Protein AF-A0A6A5A3G8-F1 (afdb_monomer_lite)

Organism: Aphanomyces astaci (NCBI:txid112090)

Foldseek 3Di:
DPPPVVVCVVVVVVLVVCVVLVQKDWDWDDDPVDIDIDIDDGHDDDDPDDDPVVPPVVVVVVLVVLLVVLVVQLVVLVVVLVVLCVLLVVPDDVQLVVCLCLLLCCQPPRLVSLQSQLLVLLFVQFFFQWDFDQDSNDTDIDGDQDDLVRLLVSLLSNCSLLSSLLLVCLVPLDQCSQQLSVQLSVQLSVVSSVCCVVPGDDKDKAADCPPWDQDPVNPDIDDDRIDIHRGDPVSSVVSSVSSNVSSVVSSCVSVVCCVPPDPPPPPVLPDPQDPPPFDSSLCSHPADSDPWRWDFQSSCSSRQWHDDPQWIQRNVVRDTHNQWDDDSGTTTDDRDDPPPPPPPPDPDDDDDPDDDDDDDDDDDDD

pLDDT: mean 80.93, std 16.97, range [36.44, 98.12]

Sequence (366 aa):
MVEGGAMWDYFGWVSLYDWVQGTREVYMFEGDEGNVTLVSPYYARSEMSANPLEVPQSACLYVWYLSVYVTFVLSSVGALMVVFGSLIRFQTDPTQWFHFNRVVGSVWIGRPLLLVRGMAAATILSTANEQFIVSHGFSQFTYNDRTLDDVLLLAGEALWITYVLVDICLPVTHGVSFLYAPLSSVLAWCTIATLEWTIPYKSETVLQPNNCTIQPTGQEVYCTSGSIAIGSWNRVVLICVVSAASVVVAYVVVKGCSTVSIDYHETKPSSKHVHCMVPGASHGHLLRATHEHRMDNVACVMSGMIPLMHDLFDVKLWAVMRKSTRTPVGFTFPTLGFKRHNQGALPGPPPPSHFVPRHQPHRRDA

Radius of gyration: 35.95 Å; chains: 1; bounding box: 91×80×114 Å

Structure (mmCIF, N/CA/C/O backbone):
data_AF-A0A6A5A3G8-F1
#
_entry.id   AF-A0A6A5A3G8-F1
#
loop_
_atom_site.group_PDB
_atom_site.id
_atom_site.type_symbol
_atom_site.label_atom_id
_atom_site.label_alt_id
_atom_site.label_comp_id
_atom_site.label_asym_id
_atom_site.label_entity_id
_atom_site.label_seq_id
_atom_site.pdbx_PDB_ins_code
_atom_site.Cartn_x
_atom_site.Cartn_y
_atom_site.Cartn_z
_atom_site.occupancy
_atom_site.B_iso_or_equiv
_atom_site.auth_seq_id
_atom_site.auth_comp_id
_atom_site.auth_asym_id
_atom_site.auth_atom_id
_atom_site.pdbx_PDB_model_num
ATOM 1 N N . MET A 1 1 ? -48.257 -22.489 55.546 1.00 43.44 1 MET A N 1
ATOM 2 C CA . MET A 1 1 ? -47.740 -21.110 55.630 1.00 43.44 1 MET A CA 1
ATOM 3 C C . MET A 1 1 ? -46.239 -21.235 55.770 1.00 43.44 1 MET A C 1
ATOM 5 O O . MET A 1 1 ? -45.782 -21.588 56.844 1.00 43.44 1 MET A O 1
ATOM 9 N N . VAL A 1 2 ? -45.497 -21.125 54.668 1.00 48.41 2 VAL A N 1
ATOM 10 C CA . VAL A 1 2 ? -44.031 -21.070 54.750 1.00 48.41 2 VAL A CA 1
ATOM 11 C C . VAL A 1 2 ? -43.709 -19.722 55.386 1.00 48.41 2 VAL A C 1
ATOM 13 O O . VAL A 1 2 ? -44.224 -18.703 54.927 1.00 48.41 2 VAL A O 1
ATOM 16 N N . GLU A 1 3 ? -42.966 -19.727 56.490 1.00 55.19 3 GLU A N 1
ATOM 17 C CA . GLU A 1 3 ? -42.543 -18.506 57.175 1.00 55.19 3 GLU A CA 1
ATOM 18 C C . GLU A 1 3 ? -41.835 -17.585 56.175 1.00 55.19 3 GLU A C 1
ATOM 20 O O . GLU A 1 3 ? -40.933 -18.020 55.457 1.00 55.19 3 GLU A O 1
ATOM 25 N N . GLY A 1 4 ? -42.248 -16.316 56.106 1.00 62.16 4 GLY A N 1
ATOM 26 C CA . GLY A 1 4 ? -41.730 -15.355 55.122 1.00 62.16 4 GLY A CA 1
ATOM 27 C C . GLY A 1 4 ? -40.203 -15.199 55.142 1.00 62.16 4 GLY A C 1
ATOM 28 O O . GLY A 1 4 ? -39.620 -14.856 54.118 1.00 62.16 4 GLY A O 1
ATOM 29 N N . GLY A 1 5 ? -39.548 -15.531 56.262 1.00 70.75 5 GLY A N 1
ATOM 30 C CA . GLY A 1 5 ? -38.087 -15.566 56.377 1.00 70.75 5 GLY A CA 1
ATOM 31 C C . GLY A 1 5 ? -37.423 -16.661 55.535 1.00 70.75 5 GLY A C 1
ATOM 32 O O . GLY A 1 5 ? -36.442 -16.385 54.856 1.00 70.75 5 GLY A O 1
ATOM 33 N N . ALA A 1 6 ? -37.989 -17.872 55.486 1.00 70.75 6 ALA A N 1
ATOM 34 C CA . ALA A 1 6 ? -37.418 -18.982 54.714 1.00 70.75 6 ALA A CA 1
ATOM 35 C C . ALA A 1 6 ? -37.533 -18.761 53.194 1.00 70.75 6 ALA A C 1
ATOM 37 O O . ALA A 1 6 ? -36.672 -19.189 52.427 1.00 70.75 6 ALA A O 1
ATOM 38 N N . MET A 1 7 ? -38.589 -18.068 52.750 1.00 74.25 7 MET A N 1
ATOM 39 C CA . MET A 1 7 ? -38.709 -17.647 51.351 1.00 74.25 7 MET A CA 1
ATOM 40 C C . MET A 1 7 ? -37.683 -16.562 51.008 1.00 74.25 7 MET A C 1
ATOM 42 O O . MET A 1 7 ? -37.075 -16.617 49.940 1.00 74.25 7 MET A O 1
ATOM 46 N N . TRP A 1 8 ? -37.472 -15.596 51.908 1.00 80.88 8 TRP A N 1
ATOM 47 C CA . TRP A 1 8 ? -36.505 -14.522 51.693 1.00 80.88 8 TRP A CA 1
ATOM 48 C C . TRP A 1 8 ? -35.061 -15.021 51.660 1.00 80.88 8 TRP A C 1
ATOM 50 O O . TRP A 1 8 ? -34.300 -14.543 50.829 1.00 80.88 8 TRP A O 1
ATOM 60 N N . ASP A 1 9 ? -34.698 -16.022 52.464 1.00 85.69 9 ASP A N 1
ATOM 61 C CA . ASP A 1 9 ? -33.376 -16.654 52.374 1.00 85.69 9 ASP A CA 1
ATOM 62 C C . ASP A 1 9 ? -33.121 -17.206 50.966 1.00 85.69 9 ASP A C 1
ATOM 64 O O . ASP A 1 9 ? -32.104 -16.897 50.346 1.00 85.69 9 ASP A O 1
ATOM 68 N N . TYR A 1 10 ? -34.072 -17.963 50.411 1.00 85.81 10 TYR A N 1
ATOM 69 C CA . TYR A 1 10 ? -33.942 -18.506 49.060 1.00 85.81 10 TYR A CA 1
ATOM 70 C C . TYR A 1 10 ? -33.838 -17.401 47.995 1.00 85.81 10 TYR A C 1
ATOM 72 O O . TYR A 1 10 ? -32.893 -17.389 47.205 1.00 85.81 10 TYR A O 1
ATOM 80 N N . PHE A 1 11 ? -34.775 -16.446 47.974 1.00 86.31 11 PHE A N 1
ATOM 81 C CA . PHE A 1 11 ? -34.768 -15.363 46.980 1.00 86.31 11 PHE A CA 1
ATOM 82 C C . PHE A 1 11 ? -33.595 -14.391 47.160 1.00 86.31 11 PHE A C 1
ATOM 84 O O . PHE A 1 11 ? -33.109 -13.834 46.174 1.00 86.31 11 PHE A O 1
ATOM 91 N N . GLY A 1 12 ? -33.117 -14.210 48.389 1.00 87.69 12 GLY A N 1
ATOM 92 C CA . GLY A 1 12 ? -31.931 -13.432 48.719 1.00 87.69 12 GLY A CA 1
ATOM 93 C C . GLY A 1 12 ? -30.675 -14.070 48.137 1.00 87.69 12 GLY A C 1
ATOM 94 O O . GLY A 1 12 ? -29.938 -13.398 47.419 1.00 87.69 12 GLY A O 1
ATOM 95 N N . TRP A 1 13 ? -30.480 -15.379 48.344 1.00 89.62 13 TRP A N 1
ATOM 96 C CA . TRP A 1 13 ? -29.370 -16.125 47.739 1.00 89.62 13 TRP A CA 1
ATOM 97 C C . TRP A 1 13 ? -29.409 -16.104 46.208 1.00 89.62 13 TRP A C 1
ATOM 99 O O . TRP A 1 13 ? -28.368 -15.905 45.583 1.00 89.62 13 TRP A O 1
ATOM 109 N N . VAL A 1 14 ? -30.591 -16.241 45.597 1.00 90.56 14 VAL A N 1
ATOM 110 C CA . VAL A 1 14 ? -30.754 -16.118 44.136 1.00 90.56 14 VAL A CA 1
ATOM 111 C C . VAL A 1 14 ? -30.408 -14.706 43.659 1.00 90.56 14 VAL A C 1
ATOM 113 O O . VAL A 1 14 ? -29.653 -14.553 42.707 1.00 90.56 14 VAL A O 1
ATOM 116 N N . SER A 1 15 ? -30.885 -13.666 44.348 1.00 89.12 15 SER A N 1
ATOM 117 C CA . SER A 1 15 ? -30.588 -12.272 43.986 1.00 89.12 15 SER A CA 1
ATOM 118 C C . SER A 1 15 ? -29.095 -11.954 44.093 1.00 89.12 15 SER A C 1
ATOM 120 O O . SER A 1 15 ? -28.561 -11.212 43.270 1.00 89.12 15 SER A O 1
ATOM 122 N N . LEU A 1 16 ? -28.412 -12.534 45.084 1.00 90.00 16 LEU A N 1
ATOM 123 C CA . LEU A 1 16 ? -26.974 -12.378 45.288 1.00 90.00 16 LEU A CA 1
ATOM 124 C C . LEU A 1 16 ? -26.176 -13.132 44.214 1.00 90.00 16 LEU A C 1
ATOM 126 O O . LEU A 1 16 ? -25.210 -12.590 43.684 1.00 90.00 16 LEU A O 1
ATOM 130 N N . TYR A 1 17 ? -26.614 -14.335 43.829 1.00 90.38 17 TYR A N 1
ATOM 131 C CA . TYR A 1 17 ? -26.056 -15.065 42.688 1.00 90.38 17 TYR A CA 1
ATOM 132 C C . TYR A 1 17 ? -26.222 -14.283 41.375 1.00 90.38 17 TYR A C 1
ATOM 134 O O . TYR A 1 17 ? -25.244 -14.085 40.658 1.00 90.38 17 TYR A O 1
ATOM 142 N N . ASP A 1 18 ? -27.423 -13.777 41.091 1.00 90.19 18 ASP A N 1
ATOM 143 C CA . ASP A 1 18 ? -27.722 -12.988 39.890 1.00 90.19 18 ASP A CA 1
ATOM 144 C C . ASP A 1 18 ? -26.900 -11.691 39.824 1.00 90.19 18 ASP A C 1
ATOM 146 O O . ASP A 1 18 ? -26.490 -11.276 38.734 1.00 90.19 18 ASP A O 1
ATOM 150 N N . TRP A 1 19 ? -26.643 -11.065 40.980 1.00 89.56 19 TRP A N 1
ATOM 151 C CA . TRP A 1 19 ? -25.767 -9.899 41.111 1.00 89.56 19 TRP A CA 1
ATOM 152 C C . TRP A 1 19 ? -24.309 -10.246 40.800 1.00 89.56 19 TRP A C 1
ATOM 154 O O . TRP A 1 19 ? -23.675 -9.560 40.001 1.00 89.56 19 TRP A O 1
ATOM 164 N N . VAL A 1 20 ? -23.794 -11.359 41.336 1.00 88.44 20 VAL A N 1
ATOM 165 C CA . VAL A 1 20 ? -22.448 -11.865 41.003 1.00 88.44 20 VAL A CA 1
ATOM 166 C C . VAL A 1 20 ? -22.325 -12.198 39.509 1.00 88.44 20 VAL A C 1
ATOM 168 O O . VAL A 1 20 ? -21.264 -12.005 38.922 1.00 88.44 20 VAL A O 1
ATOM 171 N N . GLN A 1 21 ? -23.404 -12.664 38.873 1.00 86.06 21 GLN A N 1
ATOM 172 C CA . GLN A 1 21 ? -23.462 -12.928 37.428 1.00 86.06 21 GLN A CA 1
ATOM 173 C C . GLN A 1 21 ? -23.642 -11.660 36.568 1.00 86.06 21 GLN A C 1
ATOM 175 O O . GLN A 1 21 ? -23.636 -11.760 35.340 1.00 86.06 21 GLN A O 1
ATOM 180 N N . GLY A 1 22 ? -23.833 -10.480 37.171 1.00 84.56 22 GLY A N 1
ATOM 181 C CA . GLY A 1 22 ? -24.072 -9.221 36.455 1.00 84.56 22 GLY A CA 1
ATOM 182 C C . GLY A 1 22 ? -25.438 -9.134 35.761 1.00 84.56 22 GLY A C 1
ATOM 183 O O . GLY A 1 22 ? -25.625 -8.318 34.867 1.00 84.56 22 GLY A O 1
ATOM 184 N N . THR A 1 23 ? -26.393 -9.985 36.143 1.00 88.31 23 THR A N 1
ATOM 185 C CA . THR A 1 23 ? -27.782 -9.962 35.629 1.00 88.31 23 THR A CA 1
ATOM 186 C C . THR A 1 23 ? -28.734 -9.163 36.518 1.00 88.31 23 THR A C 1
ATOM 188 O O . THR A 1 23 ? -29.895 -8.954 36.171 1.00 88.31 23 THR A O 1
ATOM 191 N N . ARG A 1 24 ? -28.236 -8.689 37.661 1.00 90.75 24 ARG A N 1
ATOM 192 C CA . ARG A 1 24 ? -28.855 -7.678 38.516 1.00 90.75 24 ARG A CA 1
ATOM 193 C C . ARG A 1 24 ? -27.783 -6.697 38.956 1.00 90.75 24 ARG A C 1
ATOM 195 O O . ARG A 1 24 ? -26.667 -7.089 39.270 1.00 90.75 24 ARG A O 1
ATOM 202 N N . GLU A 1 25 ? -28.154 -5.436 39.051 1.00 89.50 25 GLU A N 1
ATOM 203 C CA . GLU A 1 25 ? -27.359 -4.375 39.662 1.00 89.50 25 GLU A CA 1
ATOM 204 C C . GLU A 1 25 ? -27.973 -3.943 40.998 1.00 89.50 25 GLU A C 1
ATOM 206 O O . GLU A 1 25 ? -29.183 -4.087 41.222 1.00 89.50 25 GLU A O 1
ATOM 211 N N . VAL A 1 26 ? -27.133 -3.427 41.894 1.00 90.88 26 VAL A N 1
ATOM 212 C CA . VAL A 1 26 ? -27.543 -2.866 43.184 1.00 90.88 26 VAL A CA 1
ATOM 213 C C . VAL A 1 26 ? -27.220 -1.384 43.161 1.00 90.88 26 VAL A C 1
ATOM 215 O O . VAL A 1 26 ? -26.069 -1.006 42.951 1.00 90.88 26 VAL A O 1
ATOM 218 N N . TYR A 1 27 ? -28.233 -0.556 43.389 1.00 88.25 27 TYR A N 1
ATOM 219 C CA . TYR A 1 27 ? -28.091 0.894 43.415 1.00 88.25 27 TYR A CA 1
ATOM 220 C C . TYR A 1 27 ? -28.325 1.408 44.829 1.00 88.25 27 TYR A C 1
ATOM 222 O O . TYR A 1 27 ? -29.213 0.925 45.534 1.00 88.25 27 TYR A O 1
ATOM 230 N N . MET A 1 28 ? -27.548 2.411 45.225 1.00 91.56 28 MET A N 1
ATOM 231 C CA . MET A 1 28 ? -27.821 3.203 46.417 1.00 91.56 28 MET A CA 1
ATOM 232 C C . MET A 1 28 ? -28.330 4.566 45.967 1.00 91.56 28 MET A C 1
ATOM 234 O O . MET A 1 28 ? -27.611 5.317 45.313 1.00 91.56 28 MET A O 1
ATOM 238 N N . PHE A 1 29 ? -29.582 4.858 46.292 1.00 88.56 29 PHE A N 1
ATOM 239 C CA . PHE A 1 29 ? -30.178 6.163 46.067 1.00 88.56 29 PHE A CA 1
ATOM 240 C C . PHE A 1 29 ? -29.926 7.015 47.302 1.00 88.56 29 PHE A C 1
ATOM 242 O O . PHE A 1 29 ? -30.447 6.717 48.378 1.00 88.56 29 PHE A O 1
ATOM 249 N N . GLU A 1 30 ? -29.098 8.041 47.149 1.00 92.75 30 GLU A N 1
ATOM 250 C CA . GLU A 1 30 ? -28.866 9.044 48.184 1.00 92.75 30 GLU A CA 1
ATOM 251 C C . GLU A 1 30 ? -29.971 10.096 48.103 1.00 92.75 30 GLU A C 1
ATOM 253 O O . GLU A 1 30 ? -30.193 10.701 47.052 1.00 92.75 30 GLU A O 1
ATOM 258 N N . GLY A 1 31 ? -30.700 10.268 49.201 1.00 89.81 31 GLY A N 1
ATOM 259 C CA . GLY A 1 31 ? -31.713 11.300 49.359 1.00 89.81 31 GLY A CA 1
ATOM 260 C C . GLY A 1 31 ? -31.381 12.214 50.533 1.00 89.81 31 GLY A C 1
ATOM 261 O O . GLY A 1 31 ? -30.588 11.867 51.407 1.00 89.81 31 GLY A O 1
ATOM 262 N N . ASP A 1 32 ? -32.036 13.371 50.576 1.00 90.38 32 ASP A N 1
ATOM 263 C CA . ASP A 1 32 ? -31.756 14.418 51.568 1.00 90.38 32 ASP A CA 1
ATOM 264 C C . ASP A 1 32 ? -31.982 13.961 53.025 1.00 90.38 32 ASP A C 1
ATOM 266 O O . ASP A 1 32 ? -31.296 14.428 53.932 1.00 90.38 32 ASP A O 1
ATOM 270 N N . GLU A 1 33 ? -32.912 13.023 53.255 1.00 88.94 33 GLU A N 1
ATOM 271 C CA . GLU A 1 33 ? -33.225 12.468 54.586 1.00 88.94 33 GLU A CA 1
ATOM 272 C C . GLU A 1 33 ? -32.810 10.996 54.774 1.00 88.94 33 GLU A C 1
ATOM 274 O O . GLU A 1 33 ? -33.144 10.372 55.784 1.00 88.94 33 GLU A O 1
ATOM 279 N N . GLY A 1 34 ? -32.062 10.414 53.832 1.00 89.19 34 GLY A N 1
ATOM 280 C CA . GLY A 1 34 ? -31.543 9.058 53.984 1.00 89.19 34 GLY A CA 1
ATOM 281 C C . GLY A 1 34 ? -31.219 8.353 52.674 1.00 89.19 34 GLY A C 1
ATOM 282 O O . GLY A 1 34 ? -31.605 8.783 51.589 1.00 89.19 34 GLY A O 1
ATOM 283 N N . ASN A 1 35 ? -30.533 7.219 52.805 1.00 92.50 35 ASN A N 1
ATOM 284 C CA . ASN A 1 35 ? -30.090 6.413 51.675 1.00 92.50 35 ASN A CA 1
ATOM 285 C C . ASN A 1 35 ? -30.936 5.144 51.571 1.00 92.50 35 ASN A C 1
ATOM 287 O O . ASN A 1 35 ? -31.169 4.461 52.571 1.00 92.50 35 ASN A O 1
ATOM 291 N N . VAL A 1 36 ? -31.358 4.798 50.356 1.00 92.50 36 VAL A N 1
ATOM 292 C CA . VAL A 1 36 ? -32.109 3.570 50.079 1.00 92.50 36 VAL A CA 1
ATOM 293 C C . VAL A 1 36 ? -31.314 2.703 49.113 1.00 92.50 36 VAL A C 1
ATOM 295 O O . VAL A 1 36 ? -31.066 3.093 47.973 1.00 92.50 36 VAL A O 1
ATOM 298 N N . THR A 1 37 ? -30.939 1.505 49.556 1.00 90.12 37 THR A N 1
ATOM 299 C CA . THR A 1 37 ? -30.275 0.508 48.709 1.00 90.12 37 THR A CA 1
ATOM 300 C C . THR A 1 37 ? -31.318 -0.427 48.109 1.00 90.12 37 THR A C 1
ATOM 302 O O . THR A 1 37 ? -32.053 -1.089 48.843 1.00 90.12 37 THR A O 1
ATOM 305 N N . LEU A 1 38 ? -31.386 -0.492 46.780 1.00 89.88 38 LEU A N 1
ATOM 306 C CA . LEU A 1 38 ? -32.346 -1.313 46.043 1.00 89.88 38 LEU A CA 1
ATOM 307 C C . LEU A 1 38 ? -31.623 -2.268 45.095 1.00 89.88 38 LEU A C 1
ATOM 309 O O . LEU A 1 38 ? -30.640 -1.910 44.446 1.00 89.88 38 LEU A O 1
ATOM 313 N N . VAL A 1 39 ? -32.158 -3.483 44.991 1.00 88.19 39 VAL A N 1
ATOM 314 C CA . VAL A 1 39 ? -31.744 -4.461 43.983 1.00 88.19 39 VAL A CA 1
ATOM 315 C C . VAL A 1 39 ? -32.648 -4.295 42.769 1.00 88.19 39 VAL A C 1
ATOM 317 O O . VAL A 1 39 ? -33.874 -4.302 42.887 1.00 88.19 39 VAL A O 1
ATOM 320 N N . SER A 1 40 ? -32.045 -4.147 41.598 1.00 90.12 40 SER A N 1
ATOM 321 C CA . SER A 1 40 ? -32.777 -4.070 40.336 1.00 90.12 40 SER A CA 1
ATOM 322 C C . SER A 1 40 ? -33.470 -5.396 39.976 1.00 90.12 40 SER A C 1
ATOM 324 O O . SER A 1 40 ? -33.117 -6.462 40.505 1.00 90.12 40 SER A O 1
ATOM 326 N N . PRO A 1 41 ? -34.488 -5.368 39.094 1.00 88.75 41 PRO A N 1
ATOM 327 C CA . PRO A 1 41 ? -35.033 -6.590 38.516 1.00 88.75 41 PRO A CA 1
ATOM 328 C C . PRO A 1 41 ? -33.965 -7.342 37.712 1.00 88.75 41 PRO A C 1
ATOM 330 O O . PRO A 1 41 ? -32.929 -6.794 37.349 1.00 88.75 41 PRO A O 1
ATOM 333 N N . TYR A 1 42 ? -34.233 -8.614 37.429 1.00 87.69 42 TYR A N 1
ATOM 334 C CA . TYR A 1 42 ? -33.392 -9.394 36.529 1.00 87.69 42 TYR A CA 1
ATOM 335 C C . TYR A 1 42 ? -33.392 -8.773 35.124 1.00 87.69 42 TYR A C 1
ATOM 337 O O . TYR A 1 42 ? -34.458 -8.590 34.528 1.00 87.69 42 TYR A O 1
ATOM 345 N N . TYR A 1 43 ? -32.203 -8.512 34.587 1.00 83.31 43 TYR A N 1
ATOM 346 C CA . TYR A 1 43 ? -31.986 -8.103 33.208 1.00 83.31 43 TYR A CA 1
ATOM 347 C C . TYR A 1 43 ? -31.333 -9.248 32.435 1.00 83.31 43 TYR A C 1
ATOM 349 O O . TYR A 1 43 ? -30.194 -9.642 32.696 1.00 83.31 43 TYR A O 1
ATOM 357 N N . ALA A 1 44 ? -32.057 -9.782 31.449 1.00 81.75 44 ALA A N 1
ATOM 358 C CA . ALA A 1 44 ? -31.451 -10.671 30.468 1.00 81.75 44 ALA A CA 1
ATOM 359 C C . ALA A 1 44 ? -30.399 -9.890 29.669 1.00 81.75 44 ALA A C 1
ATOM 361 O O . ALA A 1 44 ? -30.625 -8.734 29.304 1.00 81.75 44 ALA A O 1
ATOM 362 N N . ARG A 1 45 ? -29.259 -10.522 29.369 1.00 75.44 45 ARG A N 1
ATOM 363 C CA . ARG A 1 45 ? -28.249 -9.922 28.491 1.00 75.44 45 ARG A CA 1
ATOM 364 C C . ARG A 1 45 ? -28.871 -9.666 27.119 1.00 75.44 45 ARG A C 1
ATOM 366 O O . ARG A 1 45 ? -29.307 -10.601 26.454 1.00 75.44 45 ARG A O 1
ATOM 373 N N . SER A 1 46 ? -28.915 -8.398 26.729 1.00 73.00 46 SER A N 1
ATOM 374 C CA . SER A 1 46 ? -29.353 -7.985 25.401 1.00 73.00 46 SER A CA 1
ATOM 375 C C . SER A 1 46 ? -28.162 -7.993 24.452 1.00 73.00 46 SER A C 1
ATOM 377 O O . SER A 1 46 ? -27.099 -7.460 24.776 1.00 73.00 46 SER A O 1
ATOM 379 N N . GLU A 1 47 ? -28.331 -8.596 23.280 1.00 73.31 47 GLU A N 1
ATOM 380 C CA . GLU A 1 47 ? -27.332 -8.528 22.220 1.00 73.31 47 GLU A CA 1
ATOM 381 C C . GLU A 1 47 ? -27.437 -7.170 21.518 1.00 73.31 47 GLU A C 1
ATOM 383 O O . GLU A 1 47 ? -28.401 -6.888 20.809 1.00 73.31 47 GLU A O 1
ATOM 388 N N . MET A 1 48 ? -26.428 -6.315 21.694 1.00 70.88 48 MET A N 1
ATOM 389 C CA . MET A 1 48 ? -26.259 -5.133 20.848 1.00 70.88 48 MET A CA 1
ATOM 390 C C . MET A 1 48 ? -25.558 -5.549 19.554 1.00 70.88 48 MET A C 1
ATOM 392 O O . MET A 1 48 ? -24.332 -5.525 19.454 1.00 70.88 48 MET A O 1
ATOM 396 N N . SER A 1 49 ? -26.336 -5.965 18.556 1.00 74.19 49 SER A N 1
ATOM 397 C CA . SER A 1 49 ? -25.808 -6.200 17.212 1.00 74.19 49 SER A CA 1
ATOM 398 C C . SER A 1 49 ? -25.525 -4.868 16.518 1.00 74.19 49 SER A C 1
ATOM 400 O O . SER A 1 49 ? -26.405 -4.008 16.458 1.00 74.19 49 SER A O 1
ATOM 402 N N . ALA A 1 50 ? -24.330 -4.711 15.947 1.00 73.06 50 ALA A N 1
ATOM 403 C CA . ALA A 1 50 ? -24.020 -3.556 15.111 1.00 73.06 50 ALA A CA 1
ATOM 404 C C . ALA A 1 50 ? -24.966 -3.498 13.901 1.00 73.06 50 ALA A C 1
ATOM 406 O O . ALA A 1 50 ? -25.220 -4.515 13.249 1.00 73.06 50 ALA A O 1
ATOM 407 N N . ASN A 1 51 ? -25.467 -2.304 13.584 1.00 78.19 51 ASN A N 1
ATOM 408 C CA . ASN A 1 51 ? -26.339 -2.104 12.437 1.00 78.19 51 ASN A CA 1
ATOM 409 C C . ASN A 1 51 ? -25.560 -2.378 11.132 1.00 78.19 51 ASN A C 1
ATOM 411 O O . ASN A 1 51 ? -24.586 -1.676 10.839 1.00 78.19 51 ASN A O 1
ATOM 415 N N . PRO A 1 52 ? -25.970 -3.356 10.304 1.00 75.81 52 PRO A N 1
ATOM 416 C CA . PRO A 1 52 ? -25.252 -3.685 9.074 1.00 75.81 52 PRO A CA 1
ATOM 417 C C . PRO A 1 52 ? -25.281 -2.552 8.038 1.00 75.81 52 PRO A C 1
ATOM 419 O O . PRO A 1 52 ? -24.435 -2.530 7.150 1.00 75.81 52 PRO A O 1
ATOM 422 N N . LEU A 1 53 ? -26.229 -1.612 8.144 1.00 78.69 53 LEU A N 1
ATOM 423 C CA . LEU A 1 53 ? -26.308 -0.431 7.276 1.00 78.69 53 LEU A CA 1
ATOM 424 C C . LEU A 1 53 ? -25.296 0.660 7.664 1.00 78.69 53 LEU A C 1
ATOM 426 O O . LEU A 1 53 ? -24.956 1.491 6.825 1.00 78.69 53 LEU A O 1
ATOM 430 N N . GLU A 1 54 ? -24.811 0.662 8.908 1.00 75.50 54 GLU A N 1
ATOM 431 C CA . GLU A 1 54 ? -23.810 1.622 9.398 1.00 75.50 54 GLU A CA 1
ATOM 432 C C . GLU A 1 54 ? -22.376 1.163 9.114 1.00 75.50 54 GLU A C 1
ATOM 434 O O . GLU A 1 54 ? -21.476 1.989 8.965 1.00 75.50 54 GLU A O 1
ATOM 439 N N . VAL A 1 55 ? -22.152 -0.148 8.986 1.00 77.31 55 VAL A N 1
ATOM 440 C CA . VAL A 1 55 ? -20.846 -0.709 8.626 1.00 77.31 55 VAL A CA 1
ATOM 441 C C . VAL A 1 55 ? -20.710 -0.720 7.097 1.00 77.31 55 VAL A C 1
ATOM 443 O O . VAL A 1 55 ? -21.464 -1.427 6.428 1.00 77.31 55 VAL A O 1
ATOM 446 N N . PRO A 1 56 ? -19.739 -0.005 6.494 1.00 81.12 56 PRO A N 1
ATOM 447 C CA . PRO A 1 56 ? -19.629 0.140 5.040 1.00 81.12 56 PRO A CA 1
ATOM 448 C C . PRO A 1 56 ? -19.036 -1.112 4.360 1.00 81.12 56 PRO A C 1
ATOM 450 O O . PRO A 1 56 ? -18.013 -1.046 3.675 1.00 81.12 56 PRO A O 1
ATOM 453 N N . GLN A 1 57 ? -19.686 -2.270 4.512 1.00 83.81 57 GLN A N 1
ATOM 454 C CA . GLN A 1 57 ? -19.191 -3.567 4.036 1.00 83.81 57 GLN A CA 1
ATOM 455 C C . GLN A 1 57 ? -18.911 -3.572 2.530 1.00 83.81 57 GLN A C 1
ATOM 457 O O . GLN A 1 57 ? -17.867 -4.054 2.094 1.00 83.81 57 GLN A O 1
ATOM 462 N N . SER A 1 58 ? -19.794 -2.967 1.732 1.00 87.06 58 SER A N 1
ATOM 463 C CA . SER A 1 58 ? -19.621 -2.867 0.280 1.00 87.06 58 SER A CA 1
ATOM 464 C C . SER A 1 58 ? -18.343 -2.117 -0.101 1.00 87.06 58 SER A C 1
ATOM 466 O O . SER A 1 58 ? -17.618 -2.556 -0.990 1.00 87.06 58 SER A O 1
ATOM 468 N N . ALA A 1 59 ? -18.024 -1.012 0.582 1.00 86.75 59 ALA A N 1
ATOM 469 C CA . ALA A 1 59 ? -16.819 -0.232 0.300 1.00 86.75 59 ALA A CA 1
ATOM 470 C C . ALA A 1 59 ? -15.547 -1.029 0.628 1.00 86.75 59 ALA A C 1
ATOM 472 O O . ALA A 1 59 ? -14.629 -1.088 -0.192 1.00 86.75 59 ALA A O 1
ATOM 473 N N . CYS A 1 60 ? -15.521 -1.704 1.781 1.00 89.06 60 CYS A N 1
ATOM 474 C CA . CYS A 1 60 ? -14.422 -2.590 2.166 1.00 89.06 60 CYS A CA 1
ATOM 475 C C . CYS A 1 60 ? -14.234 -3.736 1.160 1.00 89.06 60 CYS A C 1
ATOM 477 O O . CYS A 1 60 ? -13.103 -4.038 0.780 1.00 89.06 60 CYS A O 1
ATOM 479 N N . LEU A 1 61 ? -15.330 -4.322 0.665 1.00 92.19 61 LEU A N 1
ATOM 480 C CA . LEU A 1 61 ? -15.286 -5.356 -0.369 1.00 92.19 61 LEU A CA 1
ATOM 481 C C . LEU A 1 61 ? -14.688 -4.836 -1.680 1.00 92.19 61 LEU A C 1
ATOM 483 O O . LEU A 1 61 ? -13.844 -5.511 -2.264 1.00 92.19 61 LEU A O 1
ATOM 487 N N . TYR A 1 62 ? -15.054 -3.634 -2.136 1.00 93.19 62 TYR A N 1
ATOM 488 C CA . TYR A 1 62 ? -14.449 -3.043 -3.337 1.00 93.19 62 TYR A CA 1
ATOM 489 C C . TYR A 1 62 ? -12.941 -2.820 -3.183 1.00 93.19 62 TYR A C 1
ATOM 491 O O . TYR A 1 62 ? -12.179 -3.157 -4.092 1.00 93.19 62 TYR A O 1
ATOM 499 N N . VAL A 1 63 ? -12.493 -2.298 -2.036 1.00 93.69 63 VAL A N 1
ATOM 500 C CA . VAL A 1 63 ? -11.059 -2.112 -1.747 1.00 93.69 63 VAL A CA 1
ATOM 501 C C . VAL A 1 63 ? -10.326 -3.458 -1.718 1.00 93.69 63 VAL A C 1
ATOM 503 O O . VAL A 1 63 ? -9.216 -3.570 -2.247 1.00 93.69 63 VAL A O 1
ATOM 506 N N . TRP A 1 64 ? -10.956 -4.497 -1.166 1.00 94.38 64 TRP A N 1
ATOM 507 C CA . TRP A 1 64 ? -10.413 -5.853 -1.165 1.00 94.38 64 TRP A CA 1
ATOM 508 C C . TRP A 1 64 ? -10.290 -6.425 -2.584 1.00 94.38 64 TRP A C 1
ATOM 510 O O . TRP A 1 64 ? -9.199 -6.845 -2.970 1.00 94.38 64 TRP A O 1
ATOM 520 N N . TYR A 1 65 ? -11.346 -6.361 -3.403 1.00 95.81 65 TYR A N 1
ATOM 521 C CA . TYR A 1 65 ? -11.309 -6.814 -4.800 1.00 95.81 65 TYR A CA 1
ATOM 522 C C . TYR A 1 65 ? -10.245 -6.083 -5.620 1.00 95.81 65 TYR A C 1
ATOM 524 O O . TYR A 1 65 ? -9.515 -6.707 -6.390 1.00 95.81 65 TYR A O 1
ATOM 532 N N . LEU A 1 66 ? -10.118 -4.769 -5.430 1.00 94.75 66 LEU A N 1
ATOM 533 C CA . LEU A 1 66 ? -9.082 -3.965 -6.070 1.00 94.75 66 LEU A CA 1
ATOM 534 C C . LEU A 1 66 ? -7.686 -4.432 -5.646 1.00 94.75 66 LEU A C 1
ATOM 536 O O . LEU A 1 66 ? -6.806 -4.589 -6.489 1.00 94.75 66 LEU A O 1
ATOM 540 N N . SER A 1 67 ? -7.485 -4.712 -4.360 1.00 94.44 67 SER A N 1
ATOM 541 C CA . SER A 1 67 ? -6.211 -5.228 -3.853 1.00 94.44 67 SER A CA 1
ATOM 542 C C . SER A 1 67 ? -5.886 -6.601 -4.451 1.00 94.44 67 SER A C 1
ATOM 544 O O . SER A 1 67 ? -4.764 -6.813 -4.908 1.00 94.44 67 SER A O 1
ATOM 546 N N . VAL A 1 68 ? -6.868 -7.502 -4.551 1.00 96.38 68 VAL A N 1
ATOM 547 C CA . VAL A 1 68 ? -6.715 -8.806 -5.218 1.00 96.38 68 VAL A CA 1
ATOM 548 C C . VAL A 1 68 ? -6.348 -8.631 -6.693 1.00 96.38 68 VAL A C 1
ATOM 550 O O . VAL A 1 68 ? -5.398 -9.259 -7.157 1.00 96.38 68 VAL A O 1
ATOM 553 N N . TYR A 1 69 ? -7.034 -7.740 -7.414 1.00 96.19 69 TYR A N 1
ATOM 554 C CA . TYR A 1 69 ? -6.735 -7.424 -8.813 1.00 96.19 69 TYR A CA 1
ATOM 555 C C . TYR A 1 69 ? -5.292 -6.936 -8.995 1.00 96.19 69 TYR A C 1
ATOM 557 O O . TYR A 1 69 ? -4.567 -7.456 -9.842 1.00 96.19 69 TYR A O 1
ATOM 565 N N . VAL A 1 70 ? -4.845 -5.981 -8.170 1.00 95.75 70 VAL A N 1
ATOM 566 C CA . VAL A 1 70 ? -3.472 -5.454 -8.224 1.00 95.75 70 VAL A CA 1
ATOM 567 C C . VAL A 1 70 ? -2.454 -6.576 -7.999 1.00 95.75 70 VAL A C 1
ATOM 569 O O . VAL A 1 70 ? -1.507 -6.697 -8.775 1.00 95.75 70 VAL A O 1
ATOM 572 N N . THR A 1 71 ? -2.666 -7.432 -6.992 1.00 95.62 71 THR A N 1
ATOM 573 C CA . THR A 1 71 ? -1.777 -8.576 -6.727 1.00 95.62 71 THR A CA 1
ATOM 574 C C . THR A 1 71 ? -1.756 -9.539 -7.911 1.00 95.62 71 THR A C 1
ATOM 576 O O . THR A 1 71 ? -0.680 -9.926 -8.353 1.00 95.62 71 THR A O 1
ATOM 579 N N . PHE A 1 72 ? -2.920 -9.888 -8.465 1.00 97.06 72 PHE A N 1
ATOM 580 C CA . PHE A 1 72 ? -3.027 -10.797 -9.605 1.00 97.06 72 PHE A CA 1
ATOM 581 C C . PHE A 1 72 ? -2.252 -10.283 -10.824 1.00 97.06 72 PHE A C 1
ATOM 583 O O . PHE A 1 72 ? -1.474 -11.030 -11.421 1.00 97.06 72 PHE A O 1
ATOM 590 N N . VAL A 1 73 ? -2.404 -8.998 -11.166 1.00 95.94 73 VAL A N 1
ATOM 591 C CA . VAL A 1 73 ? -1.673 -8.391 -12.284 1.00 95.94 73 VAL A CA 1
ATOM 592 C C . VAL A 1 73 ? -0.167 -8.416 -12.021 1.00 95.94 73 VAL A C 1
ATOM 594 O O . VAL A 1 73 ? 0.573 -8.898 -12.879 1.00 95.94 73 VAL A O 1
ATOM 597 N N . LEU A 1 74 ? 0.297 -7.994 -10.838 1.00 95.44 74 LEU A N 1
ATOM 598 C CA . LEU A 1 74 ? 1.721 -8.053 -10.481 1.00 95.44 74 LEU A CA 1
ATOM 599 C C . LEU A 1 74 ? 2.265 -9.486 -10.577 1.00 95.44 74 LEU A C 1
ATOM 601 O O . LEU A 1 74 ? 3.285 -9.710 -11.225 1.00 95.44 74 LEU A O 1
ATOM 605 N N . SER A 1 75 ? 1.569 -10.473 -10.014 1.00 96.44 75 SER A N 1
ATOM 606 C CA . SER A 1 75 ? 1.975 -11.879 -10.089 1.00 96.44 75 SER A CA 1
ATOM 607 C C . SER A 1 75 ? 2.024 -12.394 -11.530 1.00 96.44 75 SER A C 1
ATOM 609 O O . SER A 1 75 ? 2.981 -13.073 -11.897 1.00 96.44 75 SER A O 1
ATOM 611 N N . SER A 1 76 ? 1.043 -12.043 -12.369 1.00 96.19 76 SER A N 1
ATOM 612 C CA . SER A 1 76 ? 1.003 -12.465 -13.776 1.00 96.19 76 SER A CA 1
ATOM 613 C C . SER A 1 76 ? 2.167 -11.889 -14.590 1.00 96.19 76 SER A C 1
ATOM 615 O O . SER A 1 76 ? 2.845 -12.623 -15.309 1.00 96.19 76 SER A O 1
ATOM 617 N N . VAL A 1 77 ? 2.472 -10.598 -14.424 1.00 95.56 77 VAL A N 1
ATOM 618 C CA . VAL A 1 77 ? 3.592 -9.943 -15.110 1.00 95.56 77 VAL A CA 1
ATOM 619 C C . VAL A 1 77 ? 4.926 -10.465 -14.578 1.00 95.56 77 VAL A C 1
ATOM 621 O O . VAL A 1 77 ? 5.831 -10.729 -15.367 1.00 95.56 77 VAL A O 1
ATOM 624 N N . GLY A 1 78 ? 5.040 -10.689 -13.267 1.00 94.62 78 GLY A N 1
ATOM 625 C CA . GLY A 1 78 ? 6.212 -11.317 -12.657 1.00 94.62 78 GLY A CA 1
ATOM 626 C C . GLY A 1 78 ? 6.480 -12.717 -13.218 1.00 94.62 78 GLY A C 1
ATOM 627 O O . GLY A 1 78 ? 7.613 -13.030 -13.581 1.00 94.62 78 GLY A O 1
ATOM 628 N N . ALA A 1 79 ? 5.439 -13.538 -13.390 1.00 95.69 79 ALA A N 1
ATOM 629 C CA . ALA A 1 79 ? 5.562 -14.850 -14.023 1.00 95.69 79 ALA A CA 1
ATOM 630 C C . ALA A 1 79 ? 6.038 -14.739 -15.482 1.00 95.69 79 ALA A C 1
ATOM 632 O O . ALA A 1 79 ? 6.953 -15.457 -15.888 1.00 95.69 79 ALA A O 1
ATOM 633 N N . LEU A 1 80 ? 5.486 -13.797 -16.259 1.00 93.62 80 LEU A N 1
ATOM 634 C CA . LEU A 1 80 ? 5.945 -13.531 -17.626 1.00 93.62 80 LEU A CA 1
ATOM 635 C C . LEU A 1 80 ? 7.418 -13.103 -17.660 1.00 93.62 80 LEU A C 1
ATOM 637 O O . LEU A 1 80 ? 8.169 -13.588 -18.504 1.00 93.62 80 LEU A O 1
ATOM 641 N N . MET A 1 81 ? 7.861 -12.250 -16.735 1.00 92.81 81 MET A N 1
ATOM 642 C CA . MET A 1 81 ? 9.268 -11.849 -16.633 1.00 92.81 81 MET A CA 1
ATOM 643 C C . MET A 1 81 ? 10.191 -13.037 -16.366 1.00 92.81 81 MET A C 1
ATOM 645 O O . MET A 1 81 ? 11.245 -13.127 -16.989 1.00 92.81 81 MET A O 1
ATOM 649 N N . VAL A 1 82 ? 9.801 -13.971 -15.494 1.00 93.38 82 VAL A N 1
ATOM 650 C CA . VAL A 1 82 ? 10.579 -15.195 -15.235 1.00 93.38 82 VAL A CA 1
ATOM 651 C C . VAL A 1 82 ? 10.641 -16.078 -16.483 1.00 93.38 82 VAL A C 1
ATOM 653 O O . VAL A 1 82 ? 11.720 -16.553 -16.838 1.00 93.38 82 VAL A O 1
ATOM 656 N N . VAL A 1 83 ? 9.524 -16.247 -17.199 1.00 93.06 83 VAL A N 1
ATOM 657 C CA . VAL A 1 83 ? 9.484 -17.007 -18.459 1.00 93.06 83 VAL A CA 1
ATOM 658 C C . VAL A 1 83 ? 10.412 -16.375 -19.497 1.00 93.06 83 VAL A C 1
ATOM 660 O O . VAL A 1 83 ? 11.326 -17.040 -19.984 1.00 93.06 83 VAL A O 1
ATOM 663 N N . PHE A 1 84 ? 10.255 -15.086 -19.800 1.00 88.69 84 PHE A N 1
ATOM 664 C CA . PHE A 1 84 ? 11.092 -14.410 -20.794 1.00 88.69 84 PHE A CA 1
ATOM 665 C C . PHE A 1 84 ? 12.552 -14.272 -20.357 1.00 88.69 84 PHE A C 1
ATOM 667 O O . PHE A 1 84 ? 13.439 -14.374 -21.203 1.00 88.69 84 PHE A O 1
ATOM 674 N N . GLY A 1 85 ? 12.812 -14.117 -19.058 1.00 87.75 85 GLY A N 1
ATOM 675 C CA . GLY A 1 85 ? 14.149 -14.146 -18.470 1.00 87.75 85 GLY A CA 1
ATOM 676 C C . GLY A 1 85 ? 14.829 -15.499 -18.665 1.00 87.75 85 GLY A C 1
ATOM 677 O O . GLY A 1 85 ? 15.980 -15.550 -19.097 1.00 87.75 85 GLY A O 1
ATOM 678 N N . SER A 1 86 ? 14.106 -16.603 -18.456 1.00 89.69 86 SER A N 1
ATOM 679 C CA . SER A 1 86 ? 14.636 -17.956 -18.668 1.00 89.69 86 SER A CA 1
ATOM 680 C C . SER A 1 86 ? 15.003 -18.221 -20.136 1.00 89.69 86 SER A C 1
ATOM 682 O O . SER A 1 86 ? 16.052 -18.806 -20.409 1.00 89.69 86 SER A O 1
ATOM 684 N N . LEU A 1 87 ? 14.214 -17.700 -21.087 1.00 87.62 87 LEU A N 1
ATOM 685 C CA . LEU A 1 87 ? 14.474 -17.825 -22.528 1.00 87.62 87 LEU A CA 1
ATOM 686 C C . LEU A 1 87 ? 15.781 -17.144 -22.961 1.00 87.62 87 LEU A C 1
ATOM 688 O O . LEU A 1 87 ? 16.432 -17.606 -23.897 1.00 87.62 87 LEU A O 1
ATOM 692 N N . ILE A 1 88 ? 16.188 -16.079 -22.267 1.00 85.56 88 ILE A N 1
ATOM 693 C CA . ILE A 1 88 ? 17.457 -15.368 -22.497 1.00 85.56 88 ILE A CA 1
ATOM 694 C C . ILE A 1 88 ? 18.539 -15.735 -21.469 1.00 85.56 88 ILE A C 1
ATOM 696 O O . ILE A 1 88 ? 19.535 -15.025 -21.345 1.00 85.56 88 ILE A O 1
ATOM 700 N N . ARG A 1 89 ? 18.361 -16.838 -20.722 1.00 86.00 89 ARG A N 1
ATOM 701 C CA . ARG A 1 89 ? 19.289 -17.323 -19.679 1.00 86.00 89 ARG A CA 1
ATOM 702 C C . ARG A 1 89 ? 19.637 -16.269 -18.619 1.00 86.00 89 ARG A C 1
ATOM 704 O O . ARG A 1 89 ? 20.773 -16.218 -18.154 1.00 86.00 89 ARG A O 1
ATOM 711 N N . PHE A 1 90 ? 18.675 -15.419 -18.266 1.00 83.75 90 PHE A N 1
ATOM 712 C CA . PHE A 1 90 ? 18.829 -14.323 -17.305 1.00 83.75 90 PHE A CA 1
ATOM 713 C C . PHE A 1 90 ? 20.006 -13.382 -17.613 1.00 83.75 90 PHE A C 1
ATOM 715 O O . PHE A 1 90 ? 20.594 -12.799 -16.706 1.00 83.75 90 PHE A O 1
ATOM 722 N N . GLN A 1 91 ? 20.334 -13.183 -18.896 1.00 81.12 91 GLN A N 1
ATOM 723 C CA . GLN A 1 91 ? 21.295 -12.166 -19.347 1.00 81.12 91 GLN A CA 1
ATOM 724 C C . GLN A 1 91 ? 20.692 -10.748 -19.288 1.00 81.12 91 GLN A C 1
ATOM 726 O O . GLN A 1 91 ? 20.722 -10.001 -20.264 1.00 81.12 91 GLN A O 1
ATOM 731 N N . THR A 1 92 ? 20.105 -10.399 -18.146 1.00 79.94 92 THR A N 1
ATOM 732 C CA . THR A 1 92 ? 19.436 -9.122 -17.869 1.00 79.94 92 THR A CA 1
ATOM 733 C C . THR A 1 92 ? 20.195 -8.35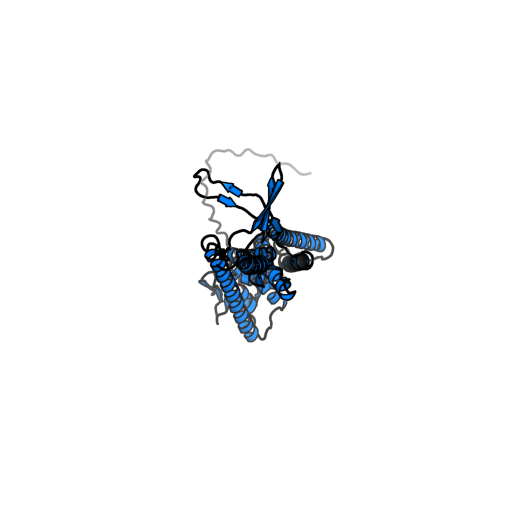8 -16.801 1.00 79.94 92 THR A C 1
ATOM 735 O O . THR A 1 92 ? 20.846 -8.971 -15.953 1.00 79.94 92 THR A O 1
ATOM 738 N N . ASP A 1 93 ? 20.072 -7.035 -16.784 1.00 80.12 93 ASP A N 1
ATOM 739 C CA . ASP A 1 93 ? 20.643 -6.239 -15.700 1.00 80.12 93 ASP A CA 1
ATOM 740 C C . ASP A 1 93 ? 19.843 -6.501 -14.402 1.00 80.12 93 ASP A C 1
ATOM 742 O O . ASP A 1 93 ? 18.638 -6.231 -14.358 1.00 80.12 93 ASP A O 1
ATOM 746 N N . PRO A 1 94 ? 20.461 -7.034 -13.329 1.00 79.50 94 PRO A N 1
ATOM 747 C CA . PRO A 1 94 ? 19.753 -7.352 -12.089 1.00 79.50 94 PRO A CA 1
ATOM 748 C C . PRO A 1 94 ? 19.131 -6.114 -11.432 1.00 79.50 94 PRO A C 1
ATOM 750 O O . PRO A 1 94 ? 18.154 -6.234 -10.696 1.00 79.50 94 PRO A O 1
ATOM 753 N N . THR A 1 95 ? 19.642 -4.912 -11.720 1.00 79.44 95 THR A N 1
ATOM 754 C CA . THR A 1 95 ? 19.081 -3.666 -11.181 1.00 79.44 95 THR A CA 1
ATOM 755 C C . THR A 1 95 ? 17.657 -3.406 -11.675 1.00 79.44 95 THR A C 1
ATOM 757 O O . THR A 1 95 ? 16.839 -2.876 -10.925 1.00 79.44 95 THR A O 1
ATOM 760 N N . GLN A 1 96 ? 17.309 -3.853 -12.886 1.00 81.44 96 GLN A N 1
ATOM 761 C CA . GLN A 1 96 ? 15.975 -3.674 -13.469 1.00 81.44 96 GLN A CA 1
ATOM 762 C C . GLN A 1 96 ? 14.890 -4.403 -12.669 1.00 81.44 96 GLN A C 1
ATOM 764 O O . GLN A 1 96 ? 13.780 -3.891 -12.522 1.00 81.44 96 GLN A O 1
ATOM 769 N N . TRP A 1 97 ? 15.223 -5.554 -12.080 1.00 84.69 97 TRP A N 1
ATOM 770 C CA . TRP A 1 97 ? 14.302 -6.350 -11.268 1.00 84.69 97 TRP A CA 1
ATOM 771 C C . TRP A 1 97 ? 13.869 -5.611 -9.996 1.00 84.69 97 TRP A C 1
ATOM 773 O O . TRP A 1 97 ? 12.708 -5.690 -9.601 1.00 84.69 97 TRP A O 1
ATOM 783 N N . PHE A 1 98 ? 14.748 -4.799 -9.401 1.00 84.88 98 PHE A N 1
ATOM 784 C CA . PHE A 1 98 ? 14.404 -3.968 -8.240 1.00 84.88 98 PHE A CA 1
ATOM 785 C C . PHE A 1 98 ? 13.430 -2.828 -8.577 1.00 84.88 98 PHE A C 1
ATOM 787 O O . PHE A 1 98 ? 12.752 -2.303 -7.693 1.00 84.88 98 PHE A O 1
ATOM 794 N N . HIS A 1 99 ? 13.304 -2.462 -9.855 1.00 86.25 99 HIS A N 1
ATOM 795 C CA . HIS A 1 99 ? 12.336 -1.467 -10.319 1.00 86.25 99 HIS A CA 1
ATOM 796 C C . HIS A 1 99 ? 10.972 -2.069 -10.690 1.00 86.25 99 HIS A C 1
ATOM 798 O O . HIS A 1 99 ? 10.091 -1.327 -11.133 1.00 86.25 99 HIS A O 1
ATOM 804 N N . PHE A 1 100 ? 10.765 -3.373 -10.463 1.00 91.81 100 PHE A N 1
ATOM 805 C CA . PHE A 1 100 ? 9.541 -4.105 -10.793 1.00 91.81 100 PHE A CA 1
ATOM 806 C C . PHE A 1 100 ? 8.261 -3.396 -10.337 1.00 91.81 100 PHE A C 1
ATOM 808 O O . PHE A 1 100 ? 7.477 -2.967 -11.181 1.00 91.81 100 PHE A O 1
ATOM 815 N N . ASN A 1 101 ? 8.081 -3.190 -9.027 1.00 92.50 101 ASN A N 1
ATOM 816 C CA . ASN A 1 101 ? 6.855 -2.598 -8.474 1.00 92.50 101 ASN A CA 1
ATOM 817 C C . ASN A 1 101 ? 6.558 -1.212 -9.064 1.00 92.50 101 ASN A C 1
ATOM 819 O O . ASN A 1 101 ? 5.411 -0.872 -9.347 1.00 92.50 101 ASN A O 1
ATOM 823 N N . ARG A 1 102 ? 7.606 -0.418 -9.297 1.00 91.19 102 ARG A N 1
ATOM 824 C CA . ARG A 1 102 ? 7.484 0.971 -9.748 1.00 91.19 102 ARG A CA 1
ATOM 825 C C . ARG A 1 102 ? 7.108 1.066 -11.222 1.00 91.19 102 ARG A C 1
ATOM 827 O O . ARG A 1 102 ? 6.247 1.862 -11.585 1.00 91.19 102 ARG A O 1
ATOM 834 N N . VAL A 1 103 ? 7.741 0.246 -12.062 1.00 90.62 103 VAL A N 1
ATOM 835 C CA . VAL A 1 103 ? 7.464 0.223 -13.500 1.00 90.62 103 VAL A CA 1
ATOM 836 C C . VAL A 1 103 ? 6.160 -0.520 -13.756 1.00 90.62 103 VAL A C 1
ATOM 838 O O . VAL A 1 103 ? 5.230 0.074 -14.289 1.00 90.62 103 VAL A O 1
ATOM 841 N N . VAL A 1 104 ? 6.043 -1.777 -13.324 1.00 94.00 104 VAL A N 1
ATOM 842 C CA . VAL A 1 104 ? 4.876 -2.619 -13.623 1.00 94.00 104 VAL A CA 1
ATOM 843 C C . VAL A 1 104 ? 3.605 -2.034 -13.027 1.00 94.00 104 VAL A C 1
ATOM 845 O O . VAL A 1 104 ? 2.596 -1.961 -13.725 1.00 94.00 104 VAL A O 1
ATOM 848 N N . GLY A 1 105 ? 3.658 -1.530 -11.793 1.00 91.94 105 GLY A N 1
ATOM 849 C CA . GLY A 1 105 ? 2.510 -0.873 -11.178 1.00 91.94 105 GLY A CA 1
ATOM 850 C C . GLY A 1 105 ? 2.006 0.315 -12.006 1.00 91.94 105 GLY A C 1
ATOM 851 O O . GLY A 1 105 ? 0.816 0.406 -12.306 1.00 91.94 105 GLY A O 1
ATOM 852 N N . SER A 1 106 ? 2.893 1.226 -12.413 1.00 90.62 106 SER A N 1
ATOM 853 C CA . SER A 1 106 ? 2.497 2.387 -13.226 1.00 90.62 106 SER A CA 1
ATOM 854 C C . SER A 1 106 ? 1.973 1.967 -14.606 1.00 90.62 106 SER A C 1
ATOM 856 O O . SER A 1 106 ? 0.993 2.511 -15.114 1.00 90.62 106 SER A O 1
ATOM 858 N N . VAL A 1 107 ? 2.622 0.971 -15.208 1.00 91.25 107 VAL A N 1
ATOM 859 C CA . VAL A 1 107 ? 2.437 0.566 -16.600 1.00 91.25 107 VAL A CA 1
ATOM 860 C C . VAL A 1 107 ? 1.190 -0.293 -16.817 1.00 91.25 107 VAL A C 1
ATOM 862 O O . VAL A 1 107 ? 0.493 -0.054 -17.800 1.00 91.25 107 VAL A O 1
ATOM 865 N N . TRP A 1 108 ? 0.956 -1.292 -15.964 1.00 93.94 108 TRP A N 1
ATOM 866 C CA . TRP A 1 108 ? -0.069 -2.329 -16.151 1.00 93.94 108 TRP A CA 1
ATOM 867 C C . TRP A 1 108 ? -1.347 -2.082 -15.348 1.00 93.94 108 TRP A C 1
ATOM 869 O O . TRP A 1 108 ? -2.404 -2.592 -15.703 1.00 93.94 108 TRP A O 1
ATOM 879 N N . ILE A 1 109 ? -1.250 -1.332 -14.253 1.00 93.94 109 ILE A N 1
ATOM 880 C CA . ILE A 1 109 ? -2.333 -1.199 -13.272 1.00 93.94 109 ILE A CA 1
ATOM 881 C C . ILE A 1 109 ? -2.871 0.227 -13.285 1.00 93.94 109 ILE A C 1
ATOM 883 O O . ILE A 1 109 ? -4.074 0.447 -13.400 1.00 93.94 109 ILE A O 1
ATOM 887 N N . GLY A 1 110 ? -1.965 1.199 -13.212 1.00 91.19 110 GLY A N 1
ATOM 888 C CA . GLY A 1 110 ? -2.297 2.614 -13.225 1.00 91.19 110 GLY A CA 1
ATOM 889 C C . GLY A 1 110 ? -2.359 3.235 -11.830 1.00 91.19 110 GLY A C 1
ATOM 890 O O . GLY A 1 110 ? -2.664 2.600 -10.819 1.00 91.19 110 GLY A O 1
ATOM 891 N N . ARG A 1 111 ? -2.061 4.535 -11.793 1.00 93.12 111 ARG A N 1
ATOM 892 C CA . ARG A 1 111 ? -1.830 5.318 -10.568 1.00 93.12 111 ARG A CA 1
ATOM 893 C C . ARG A 1 111 ? -2.999 5.307 -9.570 1.00 93.12 111 ARG A C 1
ATOM 895 O O . ARG A 1 111 ? -2.718 5.149 -8.386 1.00 93.12 111 ARG A O 1
ATOM 902 N N . PRO A 1 112 ? -4.280 5.445 -9.980 1.00 94.94 112 PRO A N 1
ATOM 903 C CA . PRO A 1 112 ? -5.384 5.513 -9.020 1.00 94.94 112 PRO A CA 1
ATOM 904 C C . PRO A 1 112 ? -5.552 4.227 -8.207 1.00 94.94 112 PRO A C 1
ATOM 906 O O . PRO A 1 112 ? -5.730 4.294 -6.997 1.00 94.94 112 PRO A O 1
ATOM 909 N N . LEU A 1 113 ? -5.442 3.058 -8.846 1.00 95.50 113 LEU A N 1
ATOM 910 C CA . LEU A 1 113 ? -5.594 1.771 -8.160 1.00 95.50 113 LEU A CA 1
ATOM 911 C C . LEU A 1 113 ? -4.427 1.516 -7.196 1.00 95.50 113 LEU A C 1
ATOM 913 O O . LEU A 1 113 ? -4.638 1.057 -6.077 1.00 95.50 113 LEU A O 1
ATOM 917 N N . LEU A 1 114 ? -3.202 1.880 -7.590 1.00 95.81 114 LEU A N 1
ATOM 918 C CA . LEU A 1 114 ? -2.053 1.826 -6.683 1.00 95.81 114 LEU A CA 1
ATOM 919 C C . LEU A 1 114 ? -2.233 2.751 -5.479 1.00 95.81 114 LEU A C 1
ATOM 921 O O . LEU A 1 114 ? -1.933 2.357 -4.356 1.00 95.81 114 LEU A O 1
ATOM 925 N N . LEU A 1 115 ? -2.749 3.964 -5.702 1.00 96.69 115 LEU A N 1
ATOM 926 C CA . LEU A 1 115 ? -3.014 4.903 -4.621 1.00 96.69 115 LEU A CA 1
ATOM 927 C C . LEU A 1 115 ? -4.066 4.339 -3.663 1.00 96.69 115 LEU A C 1
ATOM 929 O O . LEU A 1 115 ? -3.837 4.362 -2.463 1.00 96.69 115 LEU A O 1
ATOM 933 N N . VAL A 1 116 ? -5.170 3.776 -4.165 1.00 96.44 116 VAL A N 1
ATOM 934 C CA . VAL A 1 116 ? -6.192 3.142 -3.312 1.00 96.44 116 VAL A CA 1
ATOM 935 C C . VAL A 1 116 ? -5.589 2.018 -2.472 1.00 96.44 116 VAL A C 1
ATOM 937 O O . VAL A 1 116 ? -5.840 1.962 -1.272 1.00 96.44 116 VAL A O 1
ATOM 940 N N . ARG A 1 117 ? -4.749 1.163 -3.063 1.00 95.62 117 ARG A N 1
ATOM 941 C CA . ARG A 1 117 ? -4.069 0.084 -2.335 1.00 95.62 117 ARG A CA 1
ATOM 942 C C . ARG A 1 117 ? -3.120 0.612 -1.253 1.00 95.62 117 ARG A C 1
ATOM 944 O O . ARG A 1 117 ? -3.166 0.142 -0.121 1.00 95.62 117 ARG A O 1
ATOM 951 N N . GLY A 1 118 ? -2.300 1.611 -1.578 1.00 97.06 118 GLY A N 1
ATOM 952 C CA . GLY A 1 118 ? -1.404 2.246 -0.609 1.00 97.06 118 GLY A CA 1
ATOM 953 C C . GLY A 1 118 ? -2.154 2.966 0.512 1.00 97.06 118 GLY A C 1
ATOM 954 O O . GLY A 1 118 ? -1.780 2.859 1.677 1.00 97.06 118 GLY A O 1
ATOM 955 N N . MET A 1 119 ? -3.257 3.643 0.182 1.00 97.06 119 MET A N 1
ATOM 956 C CA . MET A 1 119 ? -4.131 4.289 1.161 1.00 97.06 119 MET A CA 1
ATOM 957 C C . MET A 1 119 ? -4.827 3.267 2.058 1.00 97.06 119 MET A C 1
ATOM 959 O O . MET A 1 119 ? -4.935 3.513 3.254 1.00 97.06 119 MET A O 1
ATOM 963 N N . ALA A 1 120 ? -5.239 2.112 1.528 1.00 96.44 120 ALA A N 1
ATOM 964 C CA . ALA A 1 120 ? -5.785 1.028 2.338 1.00 96.44 120 ALA A CA 1
ATOM 965 C C . ALA A 1 120 ? -4.759 0.555 3.383 1.00 96.44 120 ALA A C 1
ATOM 967 O O . ALA A 1 120 ? -5.078 0.478 4.569 1.00 96.44 120 ALA A O 1
ATOM 968 N N . ALA A 1 121 ? -3.502 0.349 2.984 1.00 96.75 121 ALA A N 1
ATOM 969 C CA . ALA A 1 121 ? -2.431 0.024 3.924 1.00 96.75 121 ALA A CA 1
ATOM 970 C C . ALA A 1 121 ? -2.221 1.133 4.970 1.00 96.75 121 ALA A C 1
ATOM 972 O O . ALA A 1 121 ? -2.177 0.844 6.163 1.00 96.75 121 ALA A O 1
ATOM 973 N N . ALA A 1 122 ? -2.189 2.405 4.554 1.00 97.31 122 ALA A N 1
ATOM 974 C CA . ALA A 1 122 ? -2.085 3.541 5.471 1.00 97.31 122 ALA A CA 1
ATOM 975 C C . ALA A 1 122 ? -3.257 3.607 6.466 1.00 97.31 122 ALA A C 1
ATOM 977 O O . ALA A 1 122 ? -3.045 3.911 7.640 1.00 97.31 122 ALA A O 1
ATOM 978 N N . THR A 1 123 ? -4.482 3.287 6.032 1.00 95.44 123 THR A N 1
ATOM 979 C CA . THR A 1 123 ? -5.642 3.210 6.931 1.00 95.44 123 THR A CA 1
ATOM 980 C C . THR A 1 123 ? -5.516 2.064 7.925 1.00 95.44 123 THR A C 1
ATOM 982 O O . THR A 1 123 ? -5.751 2.296 9.103 1.00 95.44 123 THR A O 1
ATOM 985 N N . ILE A 1 124 ? -5.056 0.880 7.503 1.00 94.94 124 ILE A N 1
ATOM 986 C CA . ILE A 1 124 ? -4.868 -0.269 8.404 1.00 94.94 124 ILE A CA 1
ATOM 987 C C . ILE A 1 124 ? -3.762 0.022 9.433 1.00 94.94 124 ILE A C 1
ATOM 989 O O . ILE A 1 124 ? -3.933 -0.271 10.615 1.00 94.94 124 ILE A O 1
ATOM 993 N N . LEU A 1 125 ? -2.655 0.652 9.020 1.00 95.19 125 LEU A N 1
ATOM 994 C CA . LEU A 1 125 ? -1.588 1.130 9.920 1.00 95.19 125 LEU A CA 1
ATOM 995 C C . LEU A 1 125 ? -2.106 2.188 10.909 1.00 95.19 125 LEU A C 1
ATOM 997 O O . LEU A 1 125 ? -1.621 2.311 12.029 1.00 95.19 125 LEU A O 1
ATOM 1001 N N . SER A 1 126 ? -3.130 2.940 10.504 1.00 95.75 126 SER A N 1
ATOM 1002 C CA . SER A 1 126 ? -3.738 3.994 11.316 1.00 95.75 126 SER A CA 1
ATOM 1003 C C . SER A 1 126 ? -4.889 3.529 12.206 1.00 95.75 126 SER A C 1
ATOM 1005 O O . SER A 1 126 ? -5.454 4.355 12.924 1.00 95.75 126 SER A O 1
ATOM 1007 N N . THR A 1 127 ? -5.241 2.242 12.162 1.00 93.44 127 THR A N 1
ATOM 1008 C CA . THR A 1 127 ? -6.271 1.624 13.006 1.00 93.44 127 THR A CA 1
ATOM 1009 C C . THR A 1 127 ? -5.652 0.712 14.057 1.00 93.44 127 THR A C 1
ATOM 1011 O O . THR A 1 127 ? -4.614 0.085 13.822 1.00 93.44 127 THR A O 1
ATOM 1014 N N . ALA A 1 128 ? -6.297 0.611 15.214 1.00 91.88 128 ALA A N 1
ATOM 1015 C CA . ALA A 1 128 ? -5.893 -0.285 16.283 1.00 91.88 128 ALA A CA 1
ATOM 1016 C C . ALA A 1 128 ? -6.167 -1.735 15.859 1.00 91.88 128 ALA A C 1
ATOM 1018 O O . ALA A 1 128 ? -7.155 -2.021 15.182 1.00 91.88 128 ALA A O 1
ATOM 1019 N N . ASN A 1 129 ? -5.263 -2.649 16.209 1.00 91.38 129 ASN A N 1
ATOM 1020 C CA . ASN A 1 129 ? -5.458 -4.074 15.956 1.00 91.38 129 ASN A CA 1
ATOM 1021 C C . ASN A 1 129 ? -6.185 -4.691 17.153 1.00 91.38 129 ASN A C 1
ATOM 1023 O O . ASN A 1 129 ? -5.565 -5.199 18.086 1.00 91.38 129 ASN A O 1
ATOM 1027 N N . GLU A 1 130 ? -7.507 -4.567 17.157 1.00 88.75 130 GLU A N 1
ATOM 1028 C CA . GLU A 1 130 ? -8.355 -5.028 18.252 1.00 88.75 130 GLU A CA 1
ATOM 1029 C C . GLU A 1 130 ? -9.117 -6.287 17.860 1.00 88.75 130 GLU A C 1
ATOM 1031 O O . GLU A 1 130 ? -9.614 -6.422 16.741 1.00 88.75 130 GLU A O 1
ATOM 1036 N N . GLN A 1 131 ? -9.239 -7.206 18.810 1.00 87.38 131 GLN A N 1
ATOM 1037 C CA . GLN A 1 131 ? -10.092 -8.375 18.694 1.00 87.38 131 GLN A CA 1
ATOM 1038 C C . GLN A 1 131 ? -11.275 -8.233 19.639 1.00 87.38 131 GLN A C 1
ATOM 1040 O O . GLN A 1 131 ? -11.114 -7.969 20.831 1.00 87.38 131 GLN A O 1
ATOM 1045 N N . PHE A 1 132 ? -12.471 -8.434 19.098 1.00 85.88 132 PHE A N 1
ATOM 1046 C CA . PHE A 1 132 ? -13.683 -8.544 19.890 1.00 85.88 132 PHE A CA 1
ATOM 1047 C C . PHE A 1 132 ? -13.819 -9.985 20.380 1.00 85.88 132 PHE A C 1
ATOM 1049 O O . PHE A 1 132 ? -14.039 -10.897 19.582 1.00 85.88 132 PHE A O 1
ATOM 1056 N N . ILE A 1 133 ? -13.655 -10.196 21.684 1.00 90.12 133 ILE A N 1
ATOM 1057 C CA . ILE A 1 133 ? -13.750 -11.517 22.307 1.00 90.12 133 ILE A CA 1
ATOM 1058 C C . ILE A 1 133 ? -14.851 -11.526 23.362 1.00 90.12 133 ILE A C 1
ATOM 1060 O O . ILE A 1 133 ? -15.117 -10.522 24.020 1.00 90.12 133 ILE A O 1
ATOM 1064 N N . VAL A 1 134 ? -15.485 -12.682 23.543 1.00 87.06 134 VAL A N 1
ATOM 1065 C CA . VAL A 1 134 ? -16.447 -12.899 24.625 1.00 87.06 134 VAL A CA 1
ATOM 1066 C C . VAL A 1 134 ? -15.759 -13.727 25.699 1.00 87.06 134 VAL A C 1
ATOM 1068 O O . VAL A 1 134 ? -15.430 -14.890 25.472 1.00 87.06 134 VAL A O 1
ATOM 1071 N N . SER A 1 135 ? -15.527 -13.127 26.864 1.00 85.00 135 SER A N 1
ATOM 1072 C CA . SER A 1 135 ? -14.911 -13.785 28.016 1.00 85.00 135 SER A CA 1
ATOM 1073 C C . SER A 1 135 ? -15.881 -13.775 29.187 1.00 85.00 135 SER A C 1
ATOM 1075 O O . SER A 1 135 ? -16.456 -12.740 29.512 1.00 85.00 135 SER A O 1
ATOM 1077 N N . HIS A 1 136 ? -16.112 -14.939 29.799 1.00 82.94 136 HIS A N 1
ATOM 1078 C CA . HIS A 1 136 ? -17.049 -15.099 30.921 1.00 82.94 136 HIS A CA 1
ATOM 1079 C C . HIS A 1 136 ? -18.453 -14.518 30.666 1.00 82.94 136 HIS A C 1
ATOM 1081 O O . HIS A 1 136 ? -19.138 -14.088 31.587 1.00 82.94 136 HIS A O 1
ATOM 1087 N N . GLY A 1 137 ? -18.899 -14.513 29.405 1.00 78.12 137 GLY A N 1
ATOM 1088 C CA . GLY A 1 137 ? -20.206 -13.983 29.026 1.00 78.12 137 GLY A CA 1
ATOM 1089 C C . GLY A 1 137 ? -20.270 -12.466 28.808 1.00 78.12 137 GLY A C 1
ATOM 1090 O O . GLY A 1 137 ? -21.346 -11.973 28.466 1.00 78.12 137 GLY A O 1
ATOM 1091 N N . PHE A 1 138 ? -19.150 -11.756 28.944 1.00 78.62 138 PHE A N 1
ATOM 1092 C CA . PHE A 1 138 ? -19.019 -10.335 28.635 1.00 78.62 138 PHE A CA 1
ATOM 1093 C C . PHE A 1 138 ? -18.238 -10.136 27.338 1.00 78.62 138 PHE A C 1
ATOM 1095 O O . PHE A 1 138 ? -17.229 -10.797 27.089 1.00 78.62 138 PHE A O 1
ATOM 1102 N N . SER A 1 139 ? -18.711 -9.214 26.507 1.00 84.25 139 SER A N 1
ATOM 1103 C CA . SER A 1 139 ? -18.004 -8.757 25.317 1.00 84.25 139 SER A CA 1
ATOM 1104 C C . SER A 1 139 ? -16.915 -7.760 25.694 1.00 84.25 139 SER A C 1
ATOM 1106 O O . SER A 1 139 ? -17.208 -6.745 26.325 1.00 84.25 139 SER A O 1
ATOM 1108 N N . GLN A 1 140 ? -15.680 -8.016 25.276 1.00 85.31 140 GLN A N 1
ATOM 1109 C CA . GLN A 1 140 ? -14.546 -7.131 25.523 1.00 85.31 140 GLN A CA 1
ATOM 1110 C C . GLN A 1 140 ? -13.690 -6.963 24.264 1.00 85.31 140 GLN A C 1
ATOM 1112 O O . GLN A 1 140 ? -13.484 -7.909 23.499 1.00 85.31 140 GLN A O 1
ATOM 1117 N N . PHE A 1 141 ? -13.155 -5.758 24.075 1.00 86.38 141 PHE A N 1
ATOM 1118 C CA . PHE A 1 141 ? -12.095 -5.510 23.103 1.00 86.38 141 PHE A CA 1
ATOM 1119 C C . PHE A 1 141 ? -10.751 -5.819 23.754 1.00 86.38 141 PHE A C 1
ATOM 1121 O O . PHE A 1 141 ? -10.431 -5.311 24.826 1.00 86.38 141 PHE A O 1
ATOM 1128 N N . THR A 1 142 ? -9.973 -6.693 23.127 1.00 87.81 142 THR A N 1
ATOM 1129 C CA . THR A 1 142 ? -8.596 -6.980 23.524 1.00 87.81 142 THR A CA 1
ATOM 1130 C C . THR A 1 142 ? -7.662 -6.511 22.429 1.00 87.81 142 THR A C 1
ATOM 1132 O O . THR A 1 142 ? -7.823 -6.852 21.258 1.00 87.81 142 THR A O 1
ATOM 1135 N N . TYR A 1 143 ? -6.679 -5.717 22.826 1.00 86.31 143 TYR A N 1
ATOM 1136 C CA . TYR A 1 143 ? -5.644 -5.237 21.932 1.00 86.31 143 TYR A CA 1
ATOM 1137 C C . TYR A 1 143 ? -4.658 -6.369 21.616 1.00 86.31 143 TYR A C 1
ATOM 1139 O O . TYR A 1 143 ? -4.169 -7.043 22.525 1.00 86.31 143 TYR A O 1
ATOM 1147 N N . ASN A 1 144 ? -4.377 -6.570 20.330 1.00 87.00 144 ASN A N 1
ATOM 1148 C CA . ASN A 1 144 ? -3.440 -7.571 19.844 1.00 87.00 144 ASN A CA 1
ATOM 1149 C C . ASN A 1 144 ? -2.294 -6.884 19.095 1.00 87.00 144 ASN A C 1
ATOM 1151 O O . ASN A 1 144 ? -2.512 -6.226 18.076 1.00 87.00 144 ASN A O 1
ATOM 1155 N N . ASP A 1 145 ? -1.063 -7.046 19.571 1.00 86.88 145 ASP A N 1
ATOM 1156 C CA . ASP A 1 145 ? 0.089 -6.465 18.890 1.00 86.88 145 ASP A CA 1
ATOM 1157 C C . ASP A 1 145 ? 0.268 -7.073 17.495 1.00 86.88 145 ASP A C 1
ATOM 1159 O O . ASP A 1 145 ? 0.127 -8.280 17.283 1.00 86.88 145 ASP A O 1
ATOM 1163 N N . ARG A 1 146 ? 0.569 -6.217 16.513 1.00 91.38 146 ARG A N 1
ATOM 1164 C CA . ARG A 1 146 ? 0.927 -6.681 15.170 1.00 91.38 146 ARG A CA 1
ATOM 1165 C C . ARG A 1 146 ? 2.281 -7.370 15.231 1.00 91.38 146 ARG A C 1
ATOM 1167 O O . ARG A 1 146 ? 3.210 -6.867 15.863 1.00 91.38 146 ARG A O 1
ATOM 1174 N N . THR A 1 147 ? 2.402 -8.501 14.546 1.00 93.75 147 THR A N 1
ATOM 1175 C CA . THR A 1 147 ? 3.700 -9.162 14.417 1.00 93.75 147 THR A CA 1
ATOM 1176 C C . THR A 1 147 ? 4.650 -8.301 13.585 1.00 93.75 147 THR A C 1
ATOM 1178 O O . THR A 1 147 ? 4.221 -7.453 12.798 1.00 93.75 147 THR A O 1
ATOM 1181 N N . LEU A 1 148 ? 5.958 -8.517 13.745 1.00 93.19 148 LEU A N 1
ATOM 1182 C CA . LEU A 1 148 ? 6.966 -7.825 12.939 1.00 93.19 148 LEU A CA 1
ATOM 1183 C C . LEU A 1 148 ? 6.713 -8.004 11.440 1.00 93.19 148 LEU A C 1
ATOM 1185 O O . LEU A 1 148 ? 6.788 -7.034 10.690 1.00 93.19 148 LEU A O 1
ATOM 1189 N N . ASP A 1 149 ? 6.362 -9.216 11.019 1.00 95.19 149 ASP A N 1
ATOM 1190 C CA . ASP A 1 149 ? 6.127 -9.536 9.613 1.00 95.19 149 ASP A CA 1
ATOM 1191 C C . ASP A 1 149 ? 4.947 -8.737 9.045 1.00 95.19 149 ASP A C 1
ATOM 1193 O O . ASP A 1 149 ? 5.061 -8.162 7.959 1.00 95.19 149 ASP A O 1
ATOM 1197 N N . ASP A 1 150 ? 3.859 -8.605 9.812 1.00 94.25 150 ASP A N 1
ATOM 1198 C CA . ASP A 1 150 ? 2.703 -7.792 9.425 1.00 94.25 150 ASP A CA 1
ATOM 1199 C C . ASP A 1 150 ? 3.073 -6.311 9.299 1.00 94.25 150 ASP A C 1
ATOM 1201 O O . ASP A 1 150 ? 2.660 -5.645 8.350 1.00 94.25 150 ASP A O 1
ATOM 1205 N N . VAL A 1 151 ? 3.879 -5.786 10.230 1.00 95.62 151 VAL A N 1
ATOM 1206 C CA . VAL A 1 151 ? 4.338 -4.389 10.195 1.00 95.62 151 VAL A CA 1
ATOM 1207 C C . VAL A 1 151 ? 5.200 -4.133 8.961 1.00 95.62 151 VAL A C 1
ATOM 1209 O O . VAL A 1 151 ? 4.967 -3.163 8.238 1.00 95.62 151 VAL A O 1
ATOM 1212 N N . LEU A 1 152 ? 6.176 -5.002 8.687 1.00 96.69 152 LEU A N 1
ATOM 1213 C CA . LEU A 1 152 ? 7.074 -4.856 7.541 1.00 96.69 152 LEU A CA 1
ATOM 1214 C C . LEU A 1 152 ? 6.321 -4.973 6.209 1.00 96.69 152 LEU A C 1
ATOM 1216 O O . LEU A 1 152 ? 6.580 -4.189 5.288 1.00 96.69 152 LEU A O 1
ATOM 1220 N N . LEU A 1 153 ? 5.380 -5.918 6.118 1.00 96.19 153 LEU A N 1
ATOM 1221 C CA . LEU A 1 153 ? 4.527 -6.117 4.949 1.00 96.19 153 LEU A CA 1
ATOM 1222 C C . LEU A 1 153 ? 3.646 -4.894 4.711 1.00 96.19 153 LEU A C 1
ATOM 1224 O O . LEU A 1 153 ? 3.626 -4.351 3.607 1.00 96.19 153 LEU A O 1
ATOM 1228 N N . LEU A 1 154 ? 2.952 -4.422 5.743 1.00 96.31 154 LEU A N 1
ATOM 1229 C CA . LEU A 1 154 ? 1.991 -3.334 5.619 1.00 96.31 154 LEU A CA 1
ATOM 1230 C C . LEU A 1 154 ? 2.687 -1.981 5.376 1.00 96.31 154 LEU A C 1
ATOM 1232 O O . LEU A 1 154 ? 2.202 -1.176 4.580 1.00 96.31 154 LEU A O 1
ATOM 1236 N N . ALA A 1 155 ? 3.876 -1.767 5.950 1.00 97.06 155 ALA A N 1
ATOM 1237 C CA . ALA A 1 155 ? 4.754 -0.653 5.587 1.00 97.06 155 ALA A CA 1
ATOM 1238 C C . ALA A 1 155 ? 5.223 -0.742 4.123 1.00 97.06 155 ALA A C 1
ATOM 1240 O O . ALA A 1 155 ? 5.325 0.278 3.441 1.00 97.06 155 ALA A O 1
ATOM 1241 N N . GLY A 1 156 ? 5.479 -1.953 3.617 1.00 96.44 156 GLY A N 1
ATOM 1242 C CA . GLY A 1 156 ? 5.773 -2.209 2.205 1.00 96.44 156 GLY A CA 1
ATOM 1243 C C . GLY A 1 156 ? 4.602 -1.857 1.289 1.00 96.44 156 GLY A C 1
ATOM 1244 O O . GLY A 1 156 ? 4.793 -1.202 0.268 1.00 96.44 156 GLY A O 1
ATOM 1245 N N . GLU A 1 157 ? 3.381 -2.212 1.679 1.00 96.44 157 GLU A N 1
ATOM 1246 C CA . GLU A 1 157 ? 2.161 -1.860 0.948 1.00 96.44 157 GLU A CA 1
ATOM 1247 C C . GLU A 1 157 ? 1.881 -0.346 0.980 1.00 96.44 157 GLU A C 1
ATOM 1249 O O . GLU A 1 157 ? 1.433 0.231 -0.010 1.00 96.44 157 GLU A O 1
ATOM 1254 N N . ALA A 1 158 ? 2.236 0.363 2.054 1.00 97.56 158 ALA A N 1
ATOM 1255 C CA . ALA A 1 158 ? 2.127 1.823 2.090 1.00 97.56 158 ALA A CA 1
ATOM 1256 C C . ALA A 1 158 ? 3.025 2.524 1.041 1.00 97.56 158 ALA A C 1
ATOM 1258 O O . ALA A 1 158 ? 2.713 3.636 0.602 1.00 97.56 158 ALA A O 1
ATOM 1259 N N . LEU A 1 159 ? 4.092 1.870 0.551 1.00 97.12 159 LEU A N 1
ATOM 1260 C CA . LEU A 1 159 ? 4.989 2.433 -0.470 1.00 97.12 159 LEU A CA 1
ATOM 1261 C C . LEU A 1 159 ? 4.320 2.697 -1.817 1.00 97.12 159 LEU A C 1
ATOM 1263 O O . LEU A 1 159 ? 4.866 3.478 -2.603 1.00 97.12 159 LEU A O 1
ATOM 1267 N N . TRP A 1 160 ? 3.153 2.110 -2.100 1.00 97.62 160 TRP A N 1
ATOM 1268 C CA . TRP A 1 160 ? 2.411 2.438 -3.318 1.00 97.62 160 TRP A CA 1
ATOM 1269 C C . TRP A 1 160 ? 2.113 3.940 -3.416 1.00 97.62 160 TRP A C 1
ATOM 1271 O O . TRP A 1 160 ? 2.166 4.492 -4.516 1.00 97.62 160 TRP A O 1
ATOM 1281 N N . ILE A 1 161 ? 1.916 4.626 -2.281 1.00 97.75 161 ILE A N 1
ATOM 1282 C CA . ILE A 1 161 ? 1.776 6.089 -2.223 1.00 97.75 161 ILE A CA 1
ATOM 1283 C C . ILE A 1 161 ? 3.051 6.755 -2.758 1.00 97.75 161 ILE A C 1
ATOM 1285 O O . ILE A 1 161 ? 2.997 7.553 -3.696 1.00 97.75 161 ILE A O 1
ATOM 1289 N N . THR A 1 162 ? 4.216 6.382 -2.224 1.00 96.62 162 THR A N 1
ATOM 1290 C CA . THR A 1 162 ? 5.520 6.905 -2.660 1.00 96.62 162 THR A CA 1
ATOM 1291 C C . THR A 1 162 ? 5.784 6.617 -4.137 1.00 96.62 162 THR A C 1
ATOM 1293 O O . THR A 1 162 ? 6.267 7.492 -4.854 1.00 96.62 162 THR A O 1
ATOM 1296 N N . TYR A 1 163 ? 5.449 5.426 -4.638 1.00 95.12 163 TYR A N 1
ATOM 1297 C CA . TYR A 1 163 ? 5.625 5.095 -6.054 1.00 95.12 163 TYR A CA 1
ATOM 1298 C C . TYR A 1 163 ? 4.770 5.978 -6.967 1.00 95.12 163 TYR A C 1
ATOM 1300 O O . TYR A 1 163 ? 5.283 6.474 -7.970 1.00 95.12 163 TYR A O 1
ATOM 1308 N N . VAL A 1 164 ? 3.510 6.232 -6.601 1.00 96.06 164 VAL A N 1
ATOM 1309 C CA . VAL A 1 164 ? 2.629 7.147 -7.343 1.00 96.06 164 VAL A CA 1
ATOM 1310 C C . VAL A 1 164 ? 3.183 8.573 -7.331 1.00 96.06 164 VAL A C 1
ATOM 1312 O O . VAL A 1 164 ? 3.212 9.219 -8.378 1.00 96.06 164 VAL A O 1
ATOM 1315 N N . LEU A 1 165 ? 3.679 9.056 -6.188 1.00 95.00 165 LEU A N 1
ATOM 1316 C CA . LEU A 1 165 ? 4.289 10.386 -6.082 1.00 95.00 165 LEU A CA 1
ATOM 1317 C C . LEU A 1 165 ? 5.532 10.517 -6.969 1.00 95.00 165 LEU A C 1
ATOM 1319 O O . LEU A 1 165 ? 5.658 11.486 -7.715 1.00 95.00 165 LEU A O 1
ATOM 1323 N N . VAL A 1 166 ? 6.416 9.516 -6.959 1.00 93.06 166 VAL A N 1
ATOM 1324 C CA . VAL A 1 166 ? 7.588 9.486 -7.844 1.00 93.06 166 VAL A CA 1
ATOM 1325 C C . VAL A 1 166 ? 7.165 9.533 -9.310 1.00 93.06 166 VAL A C 1
ATOM 1327 O O . VAL A 1 166 ? 7.728 10.320 -10.067 1.00 93.06 166 VAL A O 1
ATOM 1330 N N . ASP A 1 167 ? 6.155 8.750 -9.693 1.00 90.69 167 ASP A N 1
ATOM 1331 C CA . ASP A 1 167 ? 5.625 8.689 -11.058 1.00 90.69 167 ASP A CA 1
ATOM 1332 C C . ASP A 1 167 ? 4.989 10.026 -11.501 1.00 90.69 167 ASP A C 1
ATOM 1334 O O . ASP A 1 167 ? 5.027 10.391 -12.679 1.00 90.69 167 ASP A O 1
ATOM 1338 N N . ILE A 1 168 ? 4.399 10.799 -10.577 1.00 91.50 168 ILE A N 1
ATOM 1339 C CA . ILE A 1 168 ? 3.900 12.171 -10.819 1.00 91.50 168 ILE A CA 1
ATOM 1340 C C . ILE A 1 168 ? 5.058 13.153 -11.002 1.00 91.50 168 ILE A C 1
ATOM 1342 O O . ILE A 1 168 ? 4.967 14.044 -11.842 1.00 91.50 168 ILE A O 1
ATOM 1346 N N . CYS A 1 169 ? 6.156 12.976 -10.270 1.00 88.44 169 CYS A N 1
ATOM 1347 C CA . CYS A 1 169 ? 7.326 13.845 -10.352 1.00 88.44 169 CYS A CA 1
ATOM 1348 C C . CYS A 1 169 ? 8.243 13.562 -11.554 1.00 88.44 169 CYS A C 1
ATOM 1350 O O . CYS A 1 169 ? 9.079 14.411 -11.862 1.00 88.44 169 CYS A O 1
ATOM 1352 N N . LEU A 1 170 ? 8.096 12.429 -12.256 1.00 85.25 170 LEU A N 1
ATOM 1353 C CA . LEU A 1 170 ? 8.944 12.060 -13.404 1.00 85.25 170 LEU A CA 1
ATOM 1354 C C . LEU A 1 170 ? 9.098 13.153 -14.484 1.00 85.25 170 LEU A C 1
ATOM 1356 O O . LEU A 1 170 ? 10.218 13.325 -14.970 1.00 85.25 170 LEU A O 1
ATOM 1360 N N . PRO A 1 171 ? 8.052 13.917 -14.870 1.00 83.12 171 PRO A N 1
ATOM 1361 C CA . PRO A 1 171 ? 8.193 15.002 -15.843 1.00 83.12 171 PRO A CA 1
ATOM 1362 C C . PRO A 1 171 ? 9.021 16.186 -15.335 1.00 83.12 171 PRO A C 1
ATOM 1364 O O . PRO A 1 171 ? 9.398 17.035 -16.126 1.00 83.12 171 PRO A O 1
ATOM 1367 N N . VAL A 1 172 ? 9.268 16.290 -14.029 1.00 83.38 172 VAL A N 1
ATOM 1368 C CA . VAL A 1 172 ? 10.030 17.392 -13.424 1.00 83.38 172 VAL A CA 1
ATOM 1369 C C . VAL A 1 172 ? 11.470 16.962 -13.145 1.00 83.38 172 VAL A C 1
ATOM 1371 O O . VAL A 1 172 ? 12.402 17.739 -13.328 1.00 83.38 172 VAL A O 1
ATOM 1374 N N . THR A 1 173 ? 11.675 15.712 -12.730 1.00 76.38 173 THR A N 1
ATOM 1375 C CA . THR A 1 173 ? 12.956 15.190 -12.225 1.00 76.38 173 THR A CA 1
ATOM 1376 C C . THR A 1 173 ? 13.841 14.555 -13.307 1.00 76.38 173 THR A C 1
ATOM 1378 O O . THR A 1 173 ? 14.669 13.693 -13.008 1.00 76.38 173 THR A O 1
ATOM 1381 N N . HIS A 1 174 ? 13.667 14.976 -14.566 1.00 68.19 174 HIS A N 1
ATOM 1382 C CA . HIS A 1 174 ? 14.303 14.435 -15.774 1.00 68.19 174 HIS A CA 1
ATOM 1383 C C . HIS A 1 174 ? 15.714 13.848 -15.555 1.00 68.19 174 HIS A C 1
ATOM 1385 O O . HIS A 1 174 ? 16.687 14.576 -15.374 1.00 68.19 174 HIS A O 1
ATOM 1391 N N . GLY A 1 175 ? 15.828 12.517 -15.629 1.00 69.06 175 GLY A N 1
ATOM 1392 C CA . GLY A 1 175 ? 17.107 11.795 -15.682 1.00 69.06 175 GLY A CA 1
ATOM 1393 C C . GLY A 1 175 ? 17.720 11.392 -14.336 1.00 69.06 175 GLY A C 1
ATOM 1394 O O . GLY A 1 175 ? 18.559 10.497 -14.319 1.00 69.06 175 GLY A O 1
ATOM 1395 N N . VAL A 1 176 ? 17.278 11.956 -13.206 1.00 77.75 176 VAL A N 1
ATOM 1396 C CA . VAL A 1 176 ? 17.766 11.556 -11.863 1.00 77.75 176 VAL A CA 1
ATOM 1397 C C . VAL A 1 176 ? 16.840 10.567 -11.147 1.00 77.75 176 VAL A C 1
ATOM 1399 O O . VAL A 1 176 ? 17.169 10.070 -10.068 1.00 77.75 176 VAL A O 1
ATOM 1402 N N . SER A 1 177 ? 15.699 10.233 -11.759 1.00 81.38 177 SER A N 1
ATOM 1403 C CA . SER A 1 177 ? 14.697 9.283 -11.252 1.00 81.38 177 SER A CA 1
ATOM 1404 C C . SER A 1 177 ? 15.236 7.901 -10.946 1.00 81.38 177 SER A C 1
ATOM 1406 O O . SER A 1 177 ? 14.722 7.251 -10.049 1.00 81.38 177 SER A O 1
ATOM 1408 N N . PHE A 1 178 ? 16.288 7.451 -11.615 1.00 80.38 178 PHE A N 1
ATOM 1409 C CA . PHE A 1 178 ? 16.916 6.175 -11.292 1.00 80.38 178 PHE A CA 1
ATOM 1410 C C . PHE A 1 178 ? 17.537 6.156 -9.880 1.00 80.38 178 PHE A C 1
ATOM 1412 O O . PHE A 1 178 ? 17.491 5.132 -9.207 1.00 80.38 178 PHE A O 1
ATOM 1419 N N . LEU A 1 179 ? 18.056 7.294 -9.401 1.00 83.88 179 LEU A N 1
ATOM 1420 C CA . LEU A 1 179 ? 18.797 7.393 -8.138 1.00 83.88 179 LEU A CA 1
ATOM 1421 C C . LEU A 1 179 ? 17.907 7.757 -6.945 1.00 83.88 179 LEU A C 1
ATOM 1423 O O . LEU A 1 179 ? 17.952 7.091 -5.912 1.00 83.88 179 LEU A O 1
ATOM 1427 N N . TYR A 1 180 ? 17.076 8.802 -7.065 1.00 88.50 180 TYR A N 1
ATOM 1428 C CA . TYR A 1 180 ? 16.268 9.249 -5.919 1.00 88.50 180 TYR A CA 1
ATOM 1429 C C . TYR A 1 180 ? 15.076 8.323 -5.650 1.00 88.50 180 TYR A C 1
ATOM 1431 O O . TYR A 1 180 ? 14.576 8.256 -4.527 1.00 88.50 180 TYR A O 1
ATOM 1439 N N . ALA A 1 181 ? 14.604 7.598 -6.667 1.00 90.00 181 ALA A N 1
ATOM 1440 C CA . ALA A 1 181 ? 13.413 6.776 -6.550 1.00 90.00 181 ALA A CA 1
ATOM 1441 C C . ALA A 1 181 ? 13.620 5.598 -5.571 1.00 90.00 181 ALA A C 1
ATOM 1443 O O . ALA A 1 181 ? 12.829 5.504 -4.629 1.00 90.00 181 ALA A O 1
ATOM 1444 N N . PRO A 1 182 ? 14.659 4.742 -5.681 1.00 91.50 182 PRO A N 1
ATOM 1445 C CA . PRO A 1 182 ? 14.936 3.717 -4.668 1.00 91.50 182 PRO A CA 1
ATOM 1446 C C . PRO A 1 182 ? 15.179 4.307 -3.277 1.00 91.50 182 PRO A C 1
ATOM 1448 O O . PRO A 1 182 ? 14.607 3.819 -2.306 1.00 91.50 182 PRO A O 1
ATOM 1451 N N . LEU A 1 183 ? 15.948 5.400 -3.195 1.00 93.19 183 LEU A N 1
ATOM 1452 C CA . LEU A 1 183 ? 16.258 6.068 -1.932 1.00 93.19 183 LEU A CA 1
ATOM 1453 C C . LEU A 1 183 ? 14.988 6.540 -1.209 1.00 93.19 183 LEU A C 1
ATOM 1455 O O . LEU A 1 183 ? 14.808 6.233 -0.036 1.00 93.19 183 LEU A O 1
ATOM 1459 N N . SER A 1 184 ? 14.073 7.217 -1.912 1.00 95.12 184 SER A N 1
ATOM 1460 C CA . SER A 1 184 ? 12.793 7.659 -1.331 1.00 95.12 184 SER A CA 1
ATOM 1461 C C . SER A 1 184 ? 11.962 6.497 -0.791 1.00 95.12 184 SER A C 1
ATOM 1463 O O . SER A 1 184 ? 11.348 6.618 0.262 1.00 95.12 184 SER A O 1
ATOM 1465 N N . SER A 1 185 ? 11.982 5.345 -1.463 1.00 95.56 185 SER A N 1
ATOM 1466 C CA . SER A 1 185 ? 11.238 4.165 -1.021 1.00 95.56 185 SER A CA 1
ATOM 1467 C C . SER A 1 185 ? 11.846 3.510 0.209 1.00 95.56 185 SER A C 1
ATOM 1469 O O . SER A 1 185 ? 11.099 3.145 1.105 1.00 95.56 185 SER A O 1
ATOM 1471 N N . VAL A 1 186 ? 13.176 3.407 0.288 1.00 96.31 186 VAL A N 1
ATOM 1472 C CA . VAL A 1 186 ? 13.851 2.905 1.496 1.00 96.31 186 VAL A CA 1
ATOM 1473 C C . VAL A 1 186 ? 13.589 3.843 2.673 1.00 96.31 186 VAL A C 1
ATOM 1475 O O . VAL A 1 186 ? 13.209 3.382 3.743 1.00 96.31 186 VAL A O 1
ATOM 1478 N N . LEU A 1 187 ? 13.706 5.159 2.467 1.00 97.38 187 LEU A N 1
ATOM 1479 C CA . LEU A 1 187 ? 13.423 6.150 3.507 1.00 97.38 187 LEU A CA 1
ATOM 1480 C C . LEU A 1 187 ? 11.970 6.071 3.994 1.00 97.38 187 LEU A C 1
ATOM 1482 O O . LEU A 1 187 ? 11.741 6.003 5.201 1.00 97.38 187 LEU A O 1
ATOM 1486 N N . ALA A 1 188 ? 10.992 6.045 3.083 1.00 97.69 188 ALA A N 1
ATOM 1487 C CA . ALA A 1 188 ? 9.578 5.905 3.436 1.00 97.69 188 ALA A CA 1
ATOM 1488 C C . ALA A 1 188 ? 9.304 4.592 4.179 1.00 97.69 188 ALA A C 1
ATOM 1490 O O . ALA A 1 188 ? 8.639 4.594 5.208 1.00 97.69 188 ALA A O 1
ATOM 1491 N N . TRP A 1 189 ? 9.852 3.478 3.696 1.00 97.88 189 TRP A N 1
ATOM 1492 C CA . TRP A 1 189 ? 9.628 2.169 4.300 1.00 97.88 189 TRP A CA 1
ATOM 1493 C C . TRP A 1 189 ? 10.198 2.095 5.712 1.00 97.88 189 TRP A C 1
ATOM 1495 O O . TRP A 1 189 ? 9.480 1.741 6.641 1.00 97.88 189 TRP A O 1
ATOM 1505 N N . CYS A 1 190 ? 11.463 2.491 5.889 1.00 97.81 190 CYS A N 1
ATOM 1506 C CA . CYS A 1 190 ? 12.105 2.501 7.197 1.00 97.81 190 CYS A CA 1
ATOM 1507 C C . CYS A 1 190 ? 11.352 3.411 8.167 1.00 97.81 190 CYS A C 1
ATOM 1509 O O . CYS A 1 190 ? 11.068 2.997 9.282 1.00 97.81 190 CYS A O 1
ATOM 1511 N N . THR A 1 191 ? 10.985 4.624 7.747 1.00 97.56 191 THR A N 1
ATOM 1512 C CA . THR A 1 191 ? 10.270 5.570 8.619 1.00 97.56 191 THR A CA 1
ATOM 1513 C C . THR A 1 191 ? 8.892 5.051 9.024 1.00 97.56 191 THR A C 1
ATOM 1515 O O . THR A 1 191 ? 8.598 5.040 10.216 1.00 97.56 191 THR A O 1
ATOM 1518 N N . ILE A 1 192 ? 8.086 4.544 8.086 1.00 97.62 192 ILE A N 1
ATOM 1519 C CA . ILE A 1 192 ? 6.766 3.965 8.387 1.00 97.62 192 ILE A CA 1
ATOM 1520 C C . ILE A 1 192 ? 6.909 2.730 9.288 1.00 97.62 192 ILE A C 1
ATOM 1522 O O . ILE A 1 192 ? 6.240 2.653 10.314 1.00 97.62 192 ILE A O 1
ATOM 1526 N N . ALA A 1 193 ? 7.823 1.807 8.979 1.00 97.06 193 ALA A N 1
ATOM 1527 C CA . ALA A 1 193 ? 8.053 0.621 9.805 1.00 97.06 193 ALA A CA 1
ATOM 1528 C C . ALA A 1 193 ? 8.516 0.987 11.227 1.00 97.06 193 ALA A C 1
ATOM 1530 O O . ALA A 1 193 ? 8.017 0.432 12.203 1.00 97.06 193 ALA A O 1
ATOM 1531 N N . THR A 1 194 ? 9.426 1.958 11.369 1.00 96.38 194 THR A N 1
ATOM 1532 C CA . THR A 1 194 ? 9.872 2.430 12.690 1.00 96.38 194 THR A CA 1
ATOM 1533 C C . THR A 1 194 ? 8.766 3.143 13.461 1.00 96.38 194 THR A C 1
ATOM 1535 O O . THR A 1 194 ? 8.668 2.958 14.672 1.00 96.38 194 THR A O 1
ATOM 1538 N N . LEU A 1 195 ? 7.921 3.928 12.784 1.00 95.25 195 LEU A N 1
ATOM 1539 C CA . LEU A 1 195 ? 6.788 4.620 13.397 1.00 95.25 195 LEU A CA 1
ATOM 1540 C C . LEU A 1 195 ? 5.814 3.611 14.012 1.00 95.25 195 LEU A C 1
ATOM 1542 O O . LEU A 1 195 ? 5.421 3.761 15.165 1.00 95.25 195 LEU A O 1
ATOM 1546 N N . GLU A 1 196 ? 5.477 2.560 13.270 1.00 94.38 196 GLU A N 1
ATOM 1547 C CA . GLU A 1 196 ? 4.586 1.502 13.745 1.00 94.38 196 GLU A CA 1
ATOM 1548 C C . GLU A 1 196 ? 5.199 0.653 14.851 1.00 94.38 196 GLU A C 1
ATOM 1550 O O . GLU A 1 196 ? 4.512 0.304 15.805 1.00 94.38 196 GLU A O 1
ATOM 1555 N N . TRP A 1 197 ? 6.495 0.353 14.754 1.00 92.56 197 TRP A N 1
ATOM 1556 C CA . TRP A 1 197 ? 7.200 -0.428 15.765 1.00 92.56 197 TRP A CA 1
ATOM 1557 C C . TRP A 1 197 ? 7.330 0.311 17.099 1.00 92.56 197 TRP A C 1
ATOM 1559 O O . TRP A 1 197 ? 7.192 -0.282 18.165 1.00 92.56 197 TRP A O 1
ATOM 1569 N N . THR A 1 198 ? 7.624 1.611 17.051 1.00 93.56 198 THR A N 1
ATOM 1570 C CA . THR A 1 198 ? 7.886 2.405 18.259 1.00 93.56 198 THR A CA 1
ATOM 1571 C C . THR A 1 198 ? 6.615 2.966 18.879 1.00 93.56 198 THR A C 1
ATOM 1573 O O . THR A 1 198 ? 6.523 3.067 20.102 1.00 93.56 198 THR A O 1
ATOM 1576 N N . ILE A 1 199 ? 5.640 3.349 18.052 1.00 92.31 199 ILE A N 1
ATOM 1577 C CA . ILE A 1 199 ? 4.414 4.019 18.484 1.00 92.31 199 ILE A CA 1
ATOM 1578 C C . ILE A 1 199 ? 3.226 3.436 17.694 1.00 92.31 199 ILE A C 1
ATOM 1580 O O . ILE A 1 199 ? 2.646 4.132 16.855 1.00 92.31 199 ILE A O 1
ATOM 1584 N N . PRO A 1 200 ? 2.828 2.166 17.911 1.00 91.94 200 PRO A N 1
ATOM 1585 C CA . PRO A 1 200 ? 1.647 1.588 17.263 1.00 91.94 200 PRO A CA 1
ATOM 1586 C C . PRO A 1 200 ? 0.376 2.346 17.667 1.00 91.94 200 PRO A C 1
ATOM 1588 O O . PRO A 1 200 ? 0.287 2.881 18.776 1.00 91.94 200 PRO A O 1
ATOM 1591 N N . TYR A 1 201 ? -0.609 2.434 16.767 1.00 91.31 201 TYR A N 1
ATOM 1592 C CA . TYR A 1 201 ? -1.861 3.121 17.090 1.00 91.31 201 TYR A CA 1
ATOM 1593 C C . TYR A 1 201 ? -2.683 2.268 18.052 1.00 91.31 201 TYR A C 1
ATOM 1595 O O . TYR A 1 201 ? -2.943 1.094 17.783 1.00 91.31 201 TYR A O 1
ATOM 1603 N N . LYS A 1 202 ? -3.105 2.882 19.156 1.00 89.88 202 LYS A N 1
ATOM 1604 C CA . LYS A 1 202 ? -3.979 2.283 20.165 1.00 89.88 202 LYS A CA 1
ATOM 1605 C C . LYS A 1 202 ? -5.297 3.044 20.171 1.00 89.88 202 LYS A C 1
ATOM 1607 O O . LYS A 1 202 ? -5.297 4.256 19.965 1.00 89.88 202 LYS A O 1
ATOM 1612 N N . SER A 1 203 ? -6.394 2.330 20.386 1.00 89.06 203 SER A N 1
ATOM 1613 C CA . SER A 1 203 ? -7.728 2.918 20.452 1.00 89.06 203 SER A CA 1
ATOM 1614 C C . SER A 1 203 ? -7.830 3.913 21.606 1.00 89.06 203 SER A C 1
ATOM 1616 O O . SER A 1 203 ? -7.386 3.623 22.721 1.00 89.06 203 SER A O 1
ATOM 1618 N N . GLU A 1 204 ? -8.474 5.050 21.375 1.00 86.88 204 GLU A N 1
ATOM 1619 C CA . GLU A 1 204 ? -8.807 5.984 22.451 1.00 86.88 204 GLU A CA 1
ATOM 1620 C C . GLU A 1 204 ? -10.242 5.727 22.918 1.00 86.88 204 GLU A C 1
ATOM 1622 O O . GLU A 1 204 ? -11.183 5.790 22.127 1.00 86.88 204 GLU A O 1
ATOM 1627 N N . THR A 1 205 ? -10.411 5.422 24.204 1.00 85.56 205 THR A N 1
ATOM 1628 C CA . THR A 1 205 ? -11.717 5.161 24.822 1.00 85.56 205 THR A CA 1
ATOM 1629 C C . THR A 1 205 ? -12.091 6.309 25.751 1.00 85.56 205 THR A C 1
ATOM 1631 O O . THR A 1 205 ? -11.373 6.583 26.715 1.00 85.56 205 THR A O 1
ATOM 1634 N N . VAL A 1 206 ? -13.228 6.955 25.507 1.00 87.56 206 VAL A N 1
ATOM 1635 C CA . VAL A 1 206 ? -13.772 8.017 26.362 1.00 87.56 206 VAL A CA 1
ATOM 1636 C C . VAL A 1 206 ? -15.089 7.536 26.953 1.00 87.56 206 VAL A C 1
ATOM 1638 O O . VAL A 1 206 ? -16.060 7.352 26.228 1.00 87.56 206 VAL A O 1
ATOM 1641 N N . LEU A 1 207 ? -15.138 7.341 28.270 1.00 85.94 207 LEU A N 1
ATOM 1642 C CA . LEU A 1 207 ? -16.355 6.946 28.984 1.00 85.94 207 LEU A CA 1
ATOM 1643 C C . LEU A 1 207 ? -17.118 8.193 29.449 1.00 85.94 207 LEU A C 1
ATOM 1645 O O . LEU A 1 207 ? -16.533 9.107 30.031 1.00 85.94 207 LEU A O 1
ATOM 1649 N N . GLN A 1 208 ? -18.423 8.231 29.189 1.00 85.06 208 GLN A N 1
ATOM 1650 C CA . GLN A 1 208 ? -19.326 9.328 29.547 1.00 85.06 208 GLN A CA 1
ATOM 1651 C C . GLN A 1 208 ? -20.541 8.762 30.298 1.00 85.06 208 GLN A C 1
ATOM 1653 O O . GLN A 1 208 ? -21.588 8.535 29.699 1.00 85.06 208 GLN A O 1
ATOM 1658 N N . PRO A 1 209 ? -20.433 8.525 31.616 1.00 72.06 209 PRO A N 1
ATOM 1659 C CA . PRO A 1 209 ? -21.435 7.756 32.357 1.00 72.06 209 PRO A CA 1
ATOM 1660 C C . PRO A 1 209 ? -22.830 8.406 32.439 1.00 72.06 209 PRO A C 1
ATOM 1662 O O . PRO A 1 209 ? -23.798 7.699 32.689 1.00 72.06 209 PRO A O 1
ATOM 1665 N N . ASN A 1 210 ? -22.964 9.715 32.178 1.00 71.50 210 ASN A N 1
ATOM 1666 C CA . ASN A 1 210 ? -24.205 10.466 32.431 1.00 71.50 210 ASN A CA 1
ATOM 1667 C C . ASN A 1 210 ? -24.765 11.205 31.198 1.00 71.50 210 ASN A C 1
ATOM 1669 O O . ASN A 1 210 ? -25.515 12.169 31.350 1.00 71.50 210 ASN A O 1
ATOM 1673 N N . ASN A 1 211 ? -24.401 10.810 29.973 1.00 81.00 211 ASN A N 1
ATOM 1674 C CA . ASN A 1 211 ? -24.844 11.509 28.760 1.00 81.00 211 ASN A CA 1
ATOM 1675 C C . ASN A 1 211 ? -26.116 10.879 28.164 1.00 81.00 211 ASN A C 1
ATOM 1677 O O . ASN A 1 211 ? -26.088 10.257 27.100 1.00 81.00 211 ASN A O 1
ATOM 1681 N N . CYS A 1 212 ? -27.228 11.007 28.891 1.00 85.38 212 CYS A N 1
ATOM 1682 C CA . CYS A 1 212 ? -28.554 10.585 28.446 1.00 85.38 212 CYS A CA 1
ATOM 1683 C C . CYS A 1 212 ? -29.411 11.804 28.104 1.00 85.38 212 CYS A C 1
ATOM 1685 O O . CYS A 1 212 ? -29.573 12.710 28.920 1.00 85.38 212 CYS A O 1
ATOM 1687 N N . THR A 1 213 ? -29.991 11.815 26.908 1.00 85.62 213 THR A N 1
ATOM 1688 C CA . THR A 1 213 ? -30.894 12.876 26.450 1.00 85.62 213 THR A CA 1
ATOM 1689 C C . THR A 1 213 ? -32.265 12.289 26.142 1.00 85.62 213 THR A C 1
ATOM 1691 O O . THR A 1 213 ? -32.382 11.206 25.569 1.00 85.62 213 THR A O 1
ATOM 1694 N N . ILE A 1 214 ? -33.315 12.987 26.570 1.00 83.31 214 ILE A N 1
ATOM 1695 C CA . ILE A 1 214 ? -34.700 12.602 26.293 1.00 83.31 214 ILE A CA 1
ATOM 1696 C C . ILE A 1 214 ? -35.100 13.285 24.986 1.00 83.31 214 ILE A C 1
ATOM 1698 O O . ILE A 1 214 ? -35.061 14.515 24.894 1.00 83.31 214 ILE A O 1
ATOM 1702 N N . GLN A 1 215 ? -35.464 12.500 23.972 1.00 82.56 215 GLN A N 1
ATOM 1703 C CA . GLN A 1 215 ? -35.902 13.030 22.681 1.00 82.56 215 GLN A CA 1
ATOM 1704 C C . GLN A 1 215 ? -37.177 13.881 22.893 1.00 82.56 215 GLN A C 1
ATOM 1706 O O . GLN A 1 215 ? -38.056 13.459 23.647 1.00 82.56 215 GLN A O 1
ATOM 1711 N N . PRO A 1 216 ? -37.348 15.044 22.230 1.00 75.44 216 PRO A N 1
ATOM 1712 C CA . PRO A 1 216 ? -38.509 15.923 22.436 1.00 75.44 216 PRO A CA 1
ATOM 1713 C C . PRO A 1 216 ? -39.881 15.265 22.202 1.00 75.44 216 PRO A C 1
ATOM 1715 O O . PRO A 1 216 ? -40.894 15.757 22.689 1.00 75.44 216 PRO A O 1
ATOM 1718 N N . THR A 1 217 ? -39.931 14.151 21.468 1.00 76.81 217 THR A N 1
ATOM 1719 C CA . THR A 1 217 ? -41.131 13.323 21.273 1.00 76.81 217 THR A CA 1
ATOM 1720 C C . THR A 1 217 ? -41.511 12.485 22.501 1.00 76.81 217 THR A C 1
ATOM 1722 O O . THR A 1 217 ? -42.575 11.873 22.498 1.00 76.81 217 THR A O 1
ATOM 1725 N N . GLY A 1 218 ? -40.681 12.449 23.550 1.00 66.44 218 GLY A N 1
ATOM 1726 C CA . GLY A 1 218 ? -40.972 11.834 24.852 1.00 66.44 218 GLY A CA 1
ATOM 1727 C C . GLY A 1 218 ? -41.064 10.305 24.860 1.00 66.44 218 GLY A C 1
ATOM 1728 O O . GLY A 1 218 ? -41.412 9.730 25.885 1.00 66.44 218 GLY A O 1
ATOM 1729 N N . GLN A 1 219 ? -40.779 9.648 23.734 1.00 73.06 219 GLN A N 1
ATOM 1730 C CA . GLN A 1 219 ? -40.945 8.199 23.564 1.00 73.06 219 GLN A CA 1
ATOM 1731 C C . GLN A 1 219 ? -39.628 7.413 23.590 1.00 73.06 219 GLN A C 1
ATOM 1733 O O . GLN A 1 219 ? -39.667 6.188 23.624 1.00 73.06 219 GLN A O 1
ATOM 1738 N N . GLU A 1 220 ? -38.474 8.088 23.598 1.00 77.31 220 GLU A N 1
ATOM 1739 C CA . GLU A 1 220 ? -37.166 7.433 23.544 1.00 77.31 220 GLU A CA 1
ATOM 1740 C C . GLU A 1 220 ? -36.114 8.224 24.335 1.00 77.31 220 GLU A C 1
ATOM 1742 O O . GLU A 1 220 ? -36.092 9.461 24.315 1.00 77.31 220 GLU A O 1
ATOM 1747 N N . VAL A 1 221 ? -35.251 7.498 25.049 1.00 81.31 221 VAL A N 1
ATOM 1748 C CA . VAL A 1 221 ? -34.102 8.041 25.782 1.00 81.31 221 VAL A CA 1
ATOM 1749 C C . VAL A 1 221 ? -32.840 7.559 25.080 1.00 81.31 221 VAL A C 1
ATOM 1751 O O . VAL A 1 221 ? -32.609 6.356 24.987 1.00 81.31 221 VAL A O 1
ATOM 1754 N N . TYR A 1 222 ? -32.021 8.492 24.599 1.00 83.00 222 TYR A N 1
ATOM 1755 C CA . TYR A 1 222 ? -30.751 8.187 23.950 1.00 83.00 222 TYR A CA 1
ATOM 1756 C C . TYR A 1 222 ? -29.610 8.380 24.947 1.00 83.00 222 TYR A C 1
ATOM 1758 O O . TYR A 1 222 ? -29.332 9.508 25.363 1.00 83.00 222 TYR A O 1
ATOM 1766 N N . CYS A 1 223 ? -28.956 7.286 25.335 1.00 81.69 223 CYS A N 1
ATOM 1767 C CA . CYS A 1 223 ? -27.826 7.290 26.262 1.00 81.69 223 CYS A CA 1
ATOM 1768 C C . CYS A 1 223 ? -26.528 6.945 25.534 1.00 81.69 223 CYS A C 1
ATOM 1770 O O . CYS A 1 223 ? -26.414 5.885 24.924 1.00 81.69 223 CYS A O 1
ATOM 1772 N N . THR A 1 224 ? -25.529 7.824 25.632 1.00 83.00 224 THR A N 1
ATOM 1773 C CA . THR A 1 224 ? -24.171 7.561 25.138 1.00 83.00 224 THR A CA 1
ATOM 1774 C C . THR A 1 224 ? -23.261 7.252 26.319 1.00 83.00 224 THR A C 1
ATOM 1776 O O . THR A 1 224 ? -22.820 8.167 27.005 1.00 83.00 224 THR A O 1
ATOM 1779 N N . SER A 1 225 ? -22.961 5.973 26.558 1.00 81.31 225 SER A N 1
ATOM 1780 C CA . SER A 1 225 ? -22.077 5.551 27.661 1.00 81.31 225 SER A CA 1
ATOM 1781 C C . SER A 1 225 ? -20.596 5.860 27.407 1.00 81.31 225 SER A C 1
ATOM 1783 O O . SER A 1 225 ? -19.800 5.911 28.344 1.00 81.31 225 SER A O 1
ATOM 1785 N N . GLY A 1 226 ? -20.205 6.077 26.150 1.00 84.69 226 GLY A N 1
ATOM 1786 C CA . GLY A 1 226 ? -18.841 6.423 25.766 1.00 84.69 226 GLY A CA 1
ATOM 1787 C C . GLY A 1 226 ? -18.611 6.361 24.258 1.00 84.69 226 GLY A C 1
ATOM 1788 O O . GLY A 1 226 ? -19.491 5.954 23.502 1.00 84.69 226 GLY A O 1
ATOM 1789 N N . SER A 1 227 ? -17.420 6.765 23.822 1.00 85.56 227 SER A N 1
ATOM 1790 C CA . SER A 1 227 ? -16.953 6.650 22.441 1.00 85.56 227 SER A CA 1
ATOM 1791 C C . SER A 1 227 ? -15.612 5.922 22.382 1.00 85.56 227 SER A C 1
ATOM 1793 O O . SER A 1 227 ? -14.759 6.076 23.257 1.00 85.56 227 SER A O 1
ATOM 1795 N N . ILE A 1 228 ? -15.435 5.106 21.342 1.00 86.81 228 ILE A N 1
ATOM 1796 C CA . ILE A 1 228 ? -14.203 4.358 21.082 1.00 86.81 228 ILE A CA 1
ATOM 1797 C C . ILE A 1 228 ? -13.699 4.772 19.702 1.00 86.81 228 ILE A C 1
ATOM 1799 O O . ILE A 1 228 ? -14.357 4.528 18.690 1.00 86.81 228 ILE A O 1
ATOM 1803 N N . ALA A 1 229 ? -12.540 5.422 19.654 1.00 89.38 229 ALA A N 1
ATOM 1804 C CA . ALA A 1 229 ? -11.874 5.769 18.409 1.00 89.38 229 ALA A CA 1
ATOM 1805 C C . ALA A 1 229 ? -10.941 4.623 17.992 1.00 89.38 229 ALA A C 1
ATOM 1807 O O . ALA A 1 229 ? -9.876 4.437 18.574 1.00 89.38 229 ALA A O 1
ATOM 1808 N N . ILE A 1 230 ? -11.350 3.861 16.973 1.00 89.81 230 ILE A N 1
ATOM 1809 C CA . ILE A 1 230 ? -10.609 2.690 16.464 1.00 89.81 230 ILE A CA 1
ATOM 1810 C C . ILE A 1 230 ? -9.457 3.106 15.534 1.00 89.81 230 ILE A C 1
ATOM 1812 O O . ILE A 1 230 ? -8.503 2.355 15.340 1.00 89.81 230 ILE A O 1
ATOM 1816 N N . GLY A 1 231 ? -9.507 4.305 14.949 1.00 92.62 231 GLY A N 1
ATOM 1817 C CA . GLY A 1 231 ? -8.488 4.789 14.019 1.00 92.62 231 GLY A CA 1
ATOM 1818 C C . GLY A 1 231 ? -8.302 6.300 14.049 1.00 92.62 231 GLY A C 1
ATOM 1819 O O . GLY A 1 231 ? -9.175 7.041 14.497 1.00 92.62 231 GLY A O 1
ATOM 1820 N N . SER A 1 232 ? -7.162 6.760 13.526 1.00 94.19 232 SER A N 1
ATOM 1821 C CA . SER A 1 232 ? -6.784 8.177 13.527 1.00 94.19 232 SER A CA 1
ATOM 1822 C C . SER A 1 232 ? -6.536 8.737 12.131 1.00 94.19 232 SER A C 1
ATOM 1824 O O . SER A 1 232 ? -5.616 8.327 11.422 1.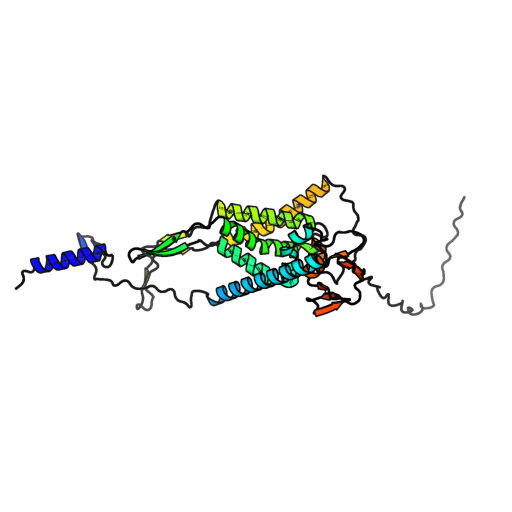00 94.19 232 SER A O 1
ATOM 1826 N N . TRP A 1 233 ? -7.303 9.772 11.774 1.00 95.00 233 TRP A N 1
ATOM 1827 C CA . TRP A 1 233 ? -7.082 10.545 10.549 1.00 95.00 233 TRP A CA 1
ATOM 1828 C C . TRP A 1 233 ? -5.711 11.231 10.532 1.00 95.00 233 TRP A C 1
ATOM 1830 O O . TRP A 1 233 ? -5.034 11.259 9.505 1.00 95.00 233 TRP A O 1
ATOM 1840 N N . ASN A 1 234 ? -5.257 11.723 11.688 1.00 95.56 234 ASN A N 1
ATOM 1841 C CA . ASN A 1 234 ? -3.961 12.388 11.817 1.00 95.56 234 ASN A CA 1
ATOM 1842 C C . ASN A 1 234 ? -2.808 11.444 11.455 1.00 95.56 234 ASN A C 1
ATOM 1844 O O . ASN A 1 234 ? -1.831 11.873 10.843 1.00 95.56 234 ASN A O 1
ATOM 1848 N N . ARG A 1 235 ? -2.935 10.153 11.781 1.00 95.56 235 ARG A N 1
ATOM 1849 C CA . ARG A 1 235 ? -1.929 9.141 11.445 1.00 95.56 235 ARG A CA 1
ATOM 1850 C C . ARG A 1 235 ? -1.915 8.804 9.956 1.00 95.56 235 ARG A C 1
ATOM 1852 O O . ARG A 1 235 ? -0.834 8.720 9.378 1.00 95.56 235 ARG A O 1
ATOM 1859 N N . VAL A 1 236 ? -3.079 8.741 9.306 1.00 97.19 236 VAL A N 1
ATOM 1860 C CA . VAL A 1 236 ? -3.160 8.589 7.842 1.00 97.19 236 VAL A CA 1
ATOM 1861 C C . VAL A 1 236 ? -2.458 9.759 7.152 1.00 97.19 236 VAL A C 1
ATOM 1863 O O . VAL A 1 236 ? -1.618 9.558 6.274 1.00 97.19 236 VAL A O 1
ATOM 1866 N N . VAL A 1 237 ? -2.754 10.990 7.583 1.00 97.69 237 VAL A N 1
ATOM 1867 C CA . VAL A 1 237 ? -2.107 12.199 7.056 1.00 97.69 237 VAL A CA 1
ATOM 1868 C C . VAL A 1 237 ? -0.599 12.158 7.296 1.00 97.69 237 VAL A C 1
ATOM 1870 O O . VAL A 1 237 ? 0.160 12.459 6.377 1.00 97.69 237 VAL A O 1
ATOM 1873 N N . LEU A 1 238 ? -0.151 11.737 8.480 1.00 97.56 238 LEU A N 1
ATOM 1874 C CA . LEU A 1 238 ? 1.269 11.585 8.792 1.00 97.56 238 LEU A CA 1
ATOM 1875 C C . LEU A 1 238 ? 1.963 10.612 7.828 1.00 97.56 238 LEU A C 1
ATOM 1877 O O . LEU A 1 238 ? 3.003 10.963 7.279 1.00 97.56 238 LEU A O 1
ATOM 1881 N N . ILE A 1 239 ? 1.382 9.438 7.558 1.00 97.69 239 ILE A N 1
ATOM 1882 C CA . ILE A 1 239 ? 1.939 8.458 6.607 1.00 97.69 239 ILE A CA 1
ATOM 1883 C C . ILE A 1 239 ? 2.035 9.055 5.194 1.00 97.69 239 ILE A C 1
ATOM 1885 O O . ILE A 1 239 ? 3.058 8.903 4.517 1.00 97.69 239 ILE A O 1
ATOM 1889 N N . CYS A 1 240 ? 1.014 9.793 4.750 1.00 97.88 240 CYS A N 1
ATOM 1890 C CA . CYS A 1 240 ? 1.035 10.496 3.465 1.00 97.88 240 CYS A CA 1
ATOM 1891 C C . CYS A 1 240 ? 2.122 11.581 3.412 1.00 97.88 240 CYS A C 1
ATOM 1893 O O . CYS A 1 240 ? 2.844 11.688 2.417 1.00 97.88 240 CYS A O 1
ATOM 1895 N N . VAL A 1 241 ? 2.274 12.364 4.484 1.00 98.12 241 VAL A N 1
ATOM 1896 C CA . VAL A 1 241 ? 3.308 13.402 4.604 1.00 98.12 241 VAL A CA 1
ATOM 1897 C C . VAL A 1 241 ? 4.699 12.780 4.604 1.00 98.12 241 VAL A C 1
ATOM 1899 O O . VAL A 1 241 ? 5.560 13.257 3.874 1.00 98.12 241 VAL A O 1
ATOM 1902 N N . VAL A 1 242 ? 4.919 11.694 5.346 1.00 97.94 242 VAL A N 1
ATOM 1903 C CA . VAL A 1 242 ? 6.181 10.939 5.350 1.00 97.94 242 VAL A CA 1
ATOM 1904 C C . VAL A 1 242 ? 6.498 10.416 3.948 1.00 97.94 242 VAL A C 1
ATOM 1906 O O . VAL A 1 242 ? 7.617 10.590 3.461 1.00 97.94 242 VAL A O 1
ATOM 1909 N N . SER A 1 243 ? 5.502 9.862 3.254 1.00 97.44 243 SER A N 1
ATOM 1910 C CA . SER A 1 243 ? 5.645 9.390 1.874 1.00 97.44 243 SER A CA 1
ATOM 1911 C C . SER A 1 243 ? 6.071 10.524 0.934 1.00 97.44 243 SER A C 1
ATOM 1913 O O . SER A 1 243 ? 7.037 10.370 0.190 1.00 97.44 243 SER A O 1
ATOM 1915 N N . ALA A 1 244 ? 5.438 11.698 1.007 1.00 97.50 244 ALA A N 1
ATOM 1916 C CA . ALA A 1 244 ? 5.810 12.856 0.192 1.00 97.50 244 ALA A CA 1
ATOM 1917 C C . ALA A 1 244 ? 7.170 13.462 0.575 1.00 97.50 244 ALA A C 1
ATOM 1919 O O . ALA A 1 244 ? 7.997 13.738 -0.297 1.00 97.50 244 ALA A O 1
ATOM 1920 N N . ALA A 1 245 ? 7.436 13.622 1.870 1.00 97.62 245 ALA A N 1
ATOM 1921 C CA . ALA A 1 245 ? 8.691 14.153 2.384 1.00 97.62 245 ALA A CA 1
ATOM 1922 C C . ALA A 1 245 ? 9.875 13.268 1.980 1.00 97.62 245 ALA A C 1
ATOM 1924 O O . ALA A 1 245 ? 10.907 13.791 1.565 1.00 97.62 245 ALA A O 1
ATOM 1925 N N . SER A 1 246 ? 9.717 11.940 2.005 1.00 97.31 246 SER A N 1
ATOM 1926 C CA . SER A 1 246 ? 10.759 11.001 1.575 1.00 97.31 246 SER A CA 1
ATOM 1927 C C . SER A 1 246 ? 11.189 11.217 0.117 1.00 97.31 246 SER A C 1
ATOM 1929 O O . SER A 1 246 ? 12.379 11.137 -0.191 1.00 97.31 246 SER A O 1
ATOM 1931 N N . VAL A 1 247 ? 10.249 11.556 -0.776 1.00 95.62 247 VAL A N 1
ATOM 1932 C CA . VAL A 1 247 ? 10.525 11.856 -2.189 1.00 95.62 247 VAL A CA 1
ATOM 1933 C C . VAL A 1 247 ? 11.323 13.147 -2.315 1.00 95.62 247 VAL A C 1
ATOM 1935 O O . VAL A 1 247 ? 12.335 13.179 -3.017 1.00 95.62 247 VAL A O 1
ATOM 1938 N N . VAL A 1 248 ? 10.900 14.196 -1.606 1.00 95.06 248 VAL A N 1
ATOM 1939 C CA . VAL A 1 248 ? 11.570 15.503 -1.621 1.00 95.06 248 VAL A CA 1
ATOM 1940 C C . VAL A 1 248 ? 12.982 15.398 -1.047 1.00 95.06 248 VAL A C 1
ATOM 1942 O O . VAL A 1 248 ? 13.934 15.839 -1.688 1.00 95.06 248 VAL A O 1
ATOM 1945 N N . VAL A 1 249 ? 13.138 14.772 0.122 1.00 95.56 249 VAL A N 1
ATOM 1946 C CA . VAL A 1 249 ? 14.436 14.585 0.784 1.00 95.56 249 VAL A CA 1
ATOM 1947 C C . VAL A 1 249 ? 15.374 13.773 -0.103 1.00 95.56 249 VAL A C 1
ATOM 1949 O O . VAL A 1 249 ? 16.493 14.212 -0.352 1.00 95.56 249 VAL A O 1
ATOM 1952 N N . ALA A 1 250 ? 14.921 12.641 -0.650 1.00 94.12 250 ALA A N 1
ATOM 1953 C CA . ALA A 1 250 ? 15.745 11.829 -1.541 1.00 94.12 250 ALA A CA 1
ATOM 1954 C C . ALA A 1 250 ? 16.197 12.610 -2.784 1.00 94.12 250 ALA A C 1
ATOM 1956 O O . ALA A 1 250 ? 17.356 12.515 -3.186 1.00 94.12 250 ALA A O 1
ATOM 1957 N N . TYR A 1 251 ? 15.306 13.405 -3.382 1.00 91.38 251 TYR A N 1
ATOM 1958 C CA . TYR A 1 251 ? 15.642 14.241 -4.532 1.00 91.38 251 TYR A CA 1
ATOM 1959 C C . TYR A 1 251 ? 16.687 15.313 -4.184 1.00 91.38 251 TYR A C 1
ATOM 1961 O O . TYR A 1 251 ? 17.669 15.471 -4.912 1.00 91.38 251 TYR A O 1
ATOM 1969 N N . VAL A 1 252 ? 16.515 16.017 -3.060 1.00 91.88 252 VAL A N 1
ATOM 1970 C CA . VAL A 1 252 ? 17.462 17.042 -2.591 1.00 91.88 252 VAL A CA 1
ATOM 1971 C C . VAL A 1 252 ? 18.827 16.430 -2.279 1.00 91.88 252 VAL A C 1
ATOM 1973 O O . VAL A 1 252 ? 19.837 16.990 -2.698 1.00 91.88 252 VAL A O 1
ATOM 1976 N N . VAL A 1 253 ? 18.868 15.273 -1.611 1.00 91.88 253 VAL A N 1
ATOM 1977 C CA . VAL A 1 253 ? 20.113 14.554 -1.296 1.00 91.88 253 VAL A CA 1
ATOM 1978 C C . VAL A 1 253 ? 20.852 14.165 -2.574 1.00 91.88 253 VAL A C 1
ATOM 1980 O O . VAL A 1 253 ? 22.029 14.482 -2.716 1.00 91.88 253 VAL A O 1
ATOM 1983 N N . VAL A 1 254 ? 20.167 13.549 -3.544 1.00 88.88 254 VAL A N 1
ATOM 1984 C CA . VAL A 1 254 ? 20.791 13.154 -4.818 1.00 88.88 254 VAL A CA 1
ATOM 1985 C C . VAL A 1 254 ? 21.316 14.374 -5.576 1.00 88.88 254 VAL A C 1
ATOM 1987 O O . VAL A 1 254 ? 22.452 14.354 -6.049 1.00 88.88 254 VAL A O 1
ATOM 1990 N N . LYS A 1 255 ? 20.537 15.461 -5.645 1.00 85.06 255 LYS A N 1
ATOM 1991 C CA . LYS A 1 255 ? 20.968 16.696 -6.309 1.00 85.06 255 LYS A CA 1
ATOM 1992 C C . LYS A 1 255 ? 22.171 17.329 -5.595 1.00 85.06 255 LYS A C 1
ATOM 1994 O O . LYS A 1 255 ? 23.141 17.687 -6.257 1.00 85.06 255 LYS A O 1
ATOM 1999 N N . GLY A 1 256 ? 22.146 17.416 -4.266 1.00 83.50 256 GLY A N 1
ATOM 2000 C CA . GLY A 1 256 ? 23.231 17.982 -3.460 1.00 83.50 256 GLY A CA 1
ATOM 2001 C C . GLY A 1 256 ? 24.528 17.171 -3.536 1.00 83.50 256 GLY A C 1
ATOM 2002 O O . GLY A 1 256 ? 25.603 17.737 -3.721 1.00 83.50 256 GLY A O 1
ATOM 2003 N N . CYS A 1 257 ? 24.449 15.840 -3.491 1.00 81.56 257 CYS A N 1
ATOM 2004 C CA . CYS A 1 257 ? 25.620 14.976 -3.660 1.00 81.56 257 CYS A CA 1
ATOM 2005 C C . CYS A 1 257 ? 26.180 15.033 -5.090 1.00 81.56 257 CYS A C 1
ATOM 2007 O O . CYS A 1 257 ? 27.398 15.037 -5.268 1.00 81.56 257 CYS A O 1
ATOM 2009 N N . SER A 1 258 ? 25.316 15.147 -6.107 1.00 67.69 258 SER A N 1
ATOM 2010 C CA . SER A 1 258 ? 25.757 15.292 -7.502 1.00 67.69 258 SER A CA 1
ATOM 2011 C C . SER A 1 258 ? 26.516 16.598 -7.756 1.00 67.69 258 SER A C 1
ATOM 2013 O O . SER A 1 258 ? 27.443 16.612 -8.552 1.00 67.69 258 SER A O 1
ATOM 2015 N N . THR A 1 259 ? 26.208 17.671 -7.019 1.00 61.66 259 THR A N 1
ATOM 2016 C CA . THR A 1 259 ? 26.965 18.931 -7.099 1.00 61.66 259 THR A CA 1
ATOM 2017 C C . THR A 1 259 ? 28.317 18.898 -6.378 1.00 61.66 259 THR A C 1
ATOM 2019 O O . THR A 1 259 ? 29.128 19.790 -6.598 1.00 61.66 259 THR A O 1
ATOM 2022 N N . VAL A 1 260 ? 28.568 17.901 -5.516 1.00 56.00 260 VAL A N 1
ATOM 2023 C CA . VAL A 1 260 ? 29.737 17.865 -4.614 1.00 56.00 260 VAL A CA 1
ATOM 2024 C C . VAL A 1 260 ? 30.733 16.745 -4.942 1.00 56.00 260 VAL A C 1
ATOM 2026 O O . VAL A 1 260 ? 31.904 16.876 -4.594 1.00 56.00 260 VAL A O 1
ATOM 2029 N N . SER A 1 261 ? 30.337 15.636 -5.581 1.00 49.12 261 SER A N 1
ATOM 2030 C CA . SER A 1 261 ? 31.244 14.472 -5.685 1.00 49.12 261 SER A CA 1
ATOM 2031 C C . SER A 1 261 ? 31.248 13.663 -6.973 1.00 49.12 261 SER A C 1
ATOM 2033 O O . SER A 1 261 ? 32.029 12.721 -7.048 1.00 49.12 261 SER A O 1
ATOM 2035 N N . ILE A 1 262 ? 30.470 13.982 -8.004 1.00 43.69 262 ILE A N 1
ATOM 2036 C CA . ILE A 1 262 ? 30.604 13.248 -9.265 1.00 43.69 262 ILE A CA 1
ATOM 2037 C C . ILE A 1 262 ? 30.520 14.253 -10.399 1.00 43.69 262 ILE A C 1
ATOM 2039 O O . ILE A 1 262 ? 29.470 14.844 -10.635 1.00 43.69 262 ILE A O 1
ATOM 2043 N N . ASP A 1 263 ? 31.640 14.390 -11.109 1.00 39.28 263 ASP A N 1
ATOM 2044 C CA . ASP A 1 263 ? 31.710 14.760 -12.520 1.00 39.28 263 ASP A CA 1
ATOM 2045 C C . ASP A 1 263 ? 30.896 13.710 -13.299 1.00 39.28 263 ASP A C 1
ATOM 2047 O O . ASP A 1 263 ? 31.417 12.798 -13.944 1.00 39.28 263 ASP A O 1
ATOM 2051 N N . TYR A 1 264 ? 29.577 13.713 -13.071 1.00 43.97 264 TYR A N 1
ATOM 2052 C CA . TYR A 1 264 ? 28.634 12.810 -13.697 1.00 43.97 264 TYR A CA 1
ATOM 2053 C C . TYR A 1 264 ? 28.555 13.363 -15.087 1.00 43.97 264 TYR A C 1
ATOM 2055 O O . TYR A 1 264 ? 27.802 14.309 -15.310 1.00 43.97 264 TYR A O 1
ATOM 2063 N N . HIS A 1 265 ? 29.440 12.826 -15.932 1.00 38.94 265 HIS A N 1
ATOM 2064 C CA . HIS A 1 265 ? 29.537 13.043 -17.357 1.00 38.94 265 HIS A CA 1
ATOM 2065 C C . HIS A 1 265 ? 28.220 13.644 -17.826 1.00 38.94 265 HIS A C 1
ATOM 2067 O O . HIS A 1 265 ? 27.218 12.938 -17.977 1.00 38.94 265 HIS A O 1
ATOM 2073 N N . GLU A 1 266 ? 28.212 14.968 -17.995 1.00 40.41 266 GLU A N 1
ATOM 2074 C CA . GLU A 1 266 ? 27.227 15.636 -18.815 1.00 40.41 266 GLU A CA 1
ATOM 2075 C C . GLU A 1 266 ? 27.459 15.099 -20.236 1.00 40.41 266 GLU A C 1
ATOM 2077 O O . GLU A 1 266 ? 27.858 15.803 -21.159 1.00 40.41 266 GLU A O 1
ATOM 2082 N N . THR A 1 267 ? 27.093 13.845 -20.490 1.00 37.75 267 THR A N 1
ATOM 2083 C CA . THR A 1 267 ? 26.230 13.619 -21.625 1.00 37.75 267 THR A CA 1
ATOM 2084 C C . THR A 1 267 ? 24.958 14.372 -21.269 1.00 37.75 267 THR A C 1
ATOM 2086 O O . THR A 1 267 ? 23.988 13.795 -20.774 1.00 37.75 267 THR A O 1
ATOM 2089 N N . LYS A 1 268 ? 24.970 15.698 -21.510 1.00 37.00 268 LYS A N 1
ATOM 2090 C CA . LYS A 1 268 ? 23.770 16.424 -21.924 1.00 37.00 268 LYS A CA 1
ATOM 2091 C C . LYS A 1 268 ? 22.971 15.410 -22.718 1.00 37.00 268 LYS A C 1
ATOM 2093 O O . LYS A 1 268 ? 23.571 14.866 -23.650 1.00 37.00 268 LYS A O 1
ATOM 2098 N N . PRO A 1 269 ? 21.723 15.081 -22.353 1.00 42.44 269 PRO A N 1
ATOM 2099 C CA . PRO A 1 269 ? 20.945 14.145 -23.135 1.00 42.44 269 PRO A CA 1
ATOM 2100 C C . PRO A 1 269 ? 20.926 14.704 -24.553 1.00 42.44 269 PRO A C 1
ATOM 2102 O O . PRO A 1 269 ? 20.202 15.650 -24.865 1.00 42.44 269 PRO A O 1
ATOM 2105 N N . SER A 1 270 ? 21.791 14.155 -25.405 1.00 37.47 270 SER A N 1
ATOM 2106 C CA . SER A 1 270 ? 21.901 14.480 -26.815 1.00 37.47 270 SER A CA 1
ATOM 2107 C C . SER A 1 270 ? 20.782 13.716 -27.494 1.00 37.47 270 SER A C 1
ATOM 2109 O O . SER A 1 270 ? 20.986 12.842 -28.319 1.00 37.47 270 SER A O 1
ATOM 2111 N N . SER A 1 271 ? 19.566 13.940 -27.018 1.00 40.56 271 SER A N 1
ATOM 2112 C CA . SER A 1 271 ? 18.562 14.552 -27.837 1.00 40.56 271 SER A CA 1
ATOM 2113 C C . SER A 1 271 ? 17.314 14.829 -27.005 1.00 40.56 271 SER A C 1
ATOM 2115 O O . SER A 1 271 ? 16.934 14.064 -26.121 1.00 40.56 271 SER A O 1
ATOM 2117 N N . LYS A 1 272 ? 16.609 15.897 -27.371 1.00 43.97 272 LYS A N 1
ATOM 2118 C CA . LYS A 1 272 ? 15.207 16.176 -27.030 1.00 43.97 272 LYS A CA 1
ATOM 2119 C C . LYS A 1 272 ? 14.255 15.140 -27.665 1.00 43.97 272 LYS A C 1
ATOM 2121 O O . LYS A 1 272 ? 13.222 15.505 -28.222 1.00 43.97 272 LYS A O 1
ATOM 2126 N N . HIS A 1 273 ? 14.610 13.861 -27.678 1.00 48.50 273 HIS A N 1
ATOM 2127 C CA . HIS A 1 273 ? 13.821 12.807 -28.305 1.00 48.50 273 HIS A CA 1
ATOM 2128 C C . HIS A 1 273 ? 13.179 11.956 -27.219 1.00 48.50 273 HIS A C 1
ATOM 2130 O O . HIS A 1 273 ? 13.635 10.871 -26.883 1.00 48.50 273 HIS A O 1
ATOM 2136 N N . VAL A 1 274 ? 12.089 12.489 -26.666 1.00 50.84 274 VAL A N 1
ATOM 2137 C CA . VAL A 1 274 ? 11.137 11.694 -25.893 1.00 50.84 274 VAL A CA 1
ATOM 2138 C C . VAL A 1 274 ? 10.567 10.646 -26.844 1.00 50.84 274 VAL A C 1
ATOM 2140 O O . VAL A 1 274 ? 9.840 10.971 -27.785 1.00 50.84 274 VAL A O 1
ATOM 2143 N N . HIS A 1 275 ? 10.926 9.383 -26.634 1.00 57.22 275 HIS A N 1
ATOM 2144 C CA . HIS A 1 275 ? 10.312 8.283 -27.360 1.00 57.22 275 HIS A CA 1
ATOM 2145 C C . HIS A 1 275 ? 8.854 8.156 -26.909 1.00 57.22 275 HIS A C 1
ATOM 2147 O O . HIS A 1 275 ? 8.572 7.605 -25.853 1.00 57.22 275 HIS A O 1
ATOM 2153 N N . CYS A 1 276 ? 7.919 8.633 -27.736 1.00 61.47 276 CYS A N 1
ATOM 2154 C CA . CYS A 1 276 ? 6.470 8.539 -27.498 1.00 61.47 276 CYS A CA 1
ATOM 2155 C C . CYS A 1 276 ? 5.962 7.088 -27.338 1.00 61.47 276 CYS A C 1
ATOM 2157 O O . CYS A 1 276 ? 4.836 6.865 -26.910 1.00 61.47 276 CYS A O 1
ATOM 2159 N N . MET A 1 277 ? 6.787 6.108 -27.713 1.00 65.19 277 MET A N 1
ATOM 2160 C CA . MET A 1 277 ? 6.463 4.683 -27.724 1.00 65.19 277 MET A CA 1
ATOM 2161 C C . MET A 1 277 ? 6.818 3.972 -26.410 1.00 65.19 277 MET A C 1
ATOM 2163 O O . MET A 1 277 ? 6.338 2.875 -26.165 1.00 65.19 277 MET A O 1
ATOM 2167 N N . VAL A 1 278 ? 7.670 4.572 -25.569 1.00 74.81 278 VAL A N 1
ATOM 2168 C CA . VAL A 1 278 ? 8.116 3.969 -24.306 1.00 74.81 278 VAL A CA 1
ATOM 2169 C C . VAL A 1 278 ? 7.452 4.704 -23.139 1.00 74.81 278 VAL A C 1
ATOM 2171 O O . VAL A 1 278 ? 7.525 5.933 -23.084 1.00 74.81 278 VAL A O 1
ATOM 2174 N N . PRO A 1 279 ? 6.824 3.997 -22.182 1.00 79.56 279 PRO A N 1
ATOM 2175 C CA . PRO A 1 279 ? 6.201 4.639 -21.028 1.00 79.56 279 PRO A CA 1
ATOM 2176 C C . PRO A 1 279 ? 7.197 5.4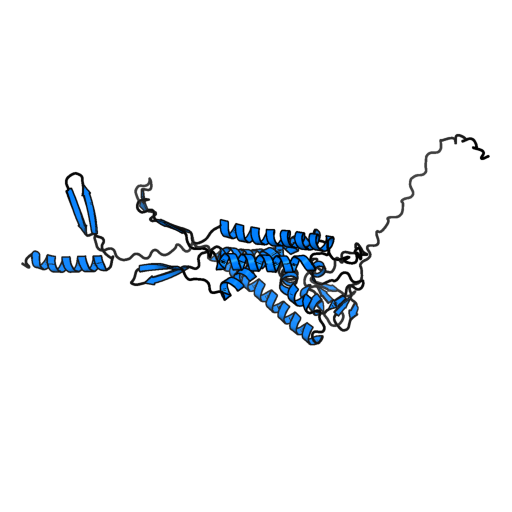72 -20.213 1.00 79.56 279 PRO A C 1
ATOM 2178 O O . PRO A 1 279 ? 8.342 5.065 -20.022 1.00 79.56 279 PRO A O 1
ATOM 2181 N N . GLY A 1 280 ? 6.743 6.601 -19.657 1.00 76.94 280 GLY A N 1
ATOM 2182 C CA . GLY A 1 280 ? 7.590 7.500 -18.860 1.00 76.94 280 GLY A CA 1
ATOM 2183 C C . GLY A 1 280 ? 8.281 6.810 -17.676 1.00 76.94 280 GLY A C 1
ATOM 2184 O O . GLY A 1 280 ? 9.468 7.036 -17.456 1.00 76.94 280 GLY A O 1
ATOM 2185 N N . ALA A 1 281 ? 7.585 5.905 -16.979 1.00 78.88 281 ALA A N 1
ATOM 2186 C CA . ALA A 1 281 ? 8.160 5.101 -15.895 1.00 78.88 281 ALA A CA 1
ATOM 2187 C C . ALA A 1 281 ? 9.289 4.175 -16.384 1.00 78.88 281 ALA A C 1
ATOM 2189 O O . ALA A 1 281 ? 10.342 4.089 -15.755 1.00 78.88 281 ALA A O 1
ATOM 2190 N N . SER A 1 282 ? 9.113 3.534 -17.541 1.00 80.12 282 SER A N 1
ATOM 2191 C CA . SER A 1 282 ? 10.148 2.707 -18.169 1.00 80.12 282 SER A CA 1
ATOM 2192 C C . SER A 1 282 ? 11.345 3.545 -18.611 1.00 80.12 282 SER A C 1
ATOM 2194 O O . SER A 1 282 ? 12.489 3.170 -18.375 1.00 80.12 282 SER A O 1
ATOM 2196 N N . HIS A 1 283 ? 11.101 4.722 -19.187 1.00 76.25 283 HIS A N 1
ATOM 2197 C CA . HIS A 1 283 ? 12.165 5.646 -19.570 1.00 76.25 283 HIS A CA 1
ATOM 2198 C C . HIS A 1 283 ? 12.944 6.176 -18.358 1.00 76.25 283 HIS A C 1
ATOM 2200 O O . HIS A 1 283 ? 14.160 6.311 -18.420 1.00 76.25 283 HIS A O 1
ATOM 2206 N N . GLY A 1 284 ? 12.262 6.462 -17.247 1.00 69.88 284 GLY A N 1
ATOM 2207 C CA . GLY A 1 284 ? 12.881 6.998 -16.034 1.00 69.88 284 GLY A CA 1
ATOM 2208 C C . GLY A 1 284 ? 13.626 5.971 -15.175 1.00 69.88 284 GLY A C 1
ATOM 2209 O O . GLY A 1 284 ? 14.457 6.375 -14.357 1.00 69.88 284 GLY A O 1
ATOM 2210 N N . HIS A 1 285 ? 13.328 4.675 -15.320 1.00 77.06 285 HIS A N 1
ATOM 2211 C CA . HIS A 1 285 ? 13.864 3.626 -14.441 1.00 77.06 285 HIS A CA 1
ATOM 2212 C C . HIS A 1 285 ? 14.607 2.492 -15.158 1.00 77.06 285 HIS A C 1
ATOM 2214 O O . HIS A 1 285 ? 15.416 1.833 -14.515 1.00 77.06 285 HIS A O 1
ATOM 2220 N N . LEU A 1 286 ? 14.357 2.249 -16.449 1.00 75.94 286 LEU A N 1
ATOM 2221 C CA . LEU A 1 286 ? 14.946 1.121 -17.188 1.00 75.94 286 LEU A CA 1
ATOM 2222 C C . LEU A 1 286 ? 15.914 1.553 -18.291 1.00 75.94 286 LEU A C 1
ATOM 2224 O O . LEU A 1 286 ? 16.883 0.844 -18.554 1.00 75.94 286 LEU A O 1
ATOM 2228 N N . LEU A 1 287 ? 15.676 2.695 -18.947 1.00 71.00 287 LEU A N 1
ATOM 2229 C CA . LEU A 1 287 ? 16.577 3.182 -19.990 1.00 71.00 287 LEU A CA 1
ATOM 2230 C C . LEU A 1 287 ? 17.715 4.002 -19.379 1.00 71.00 287 LEU A C 1
ATOM 2232 O O . LEU A 1 287 ? 17.503 5.059 -18.787 1.00 71.00 287 LEU A O 1
ATOM 2236 N N . ARG A 1 288 ? 18.948 3.534 -19.587 1.00 63.41 288 ARG A N 1
ATOM 2237 C CA . ARG A 1 288 ? 20.157 4.314 -19.311 1.00 63.41 288 ARG A CA 1
ATOM 2238 C C . ARG A 1 288 ? 20.413 5.266 -20.482 1.00 63.41 288 ARG A C 1
ATOM 2240 O O . ARG A 1 288 ? 20.140 4.921 -21.629 1.00 63.41 288 ARG A O 1
ATOM 2247 N N . ALA A 1 289 ? 20.946 6.455 -20.205 1.00 50.31 289 ALA A N 1
ATOM 2248 C CA . ALA A 1 289 ? 21.261 7.492 -21.197 1.00 50.31 289 ALA A CA 1
ATOM 2249 C C . ALA A 1 289 ? 22.467 7.137 -22.102 1.00 50.31 289 ALA A C 1
ATOM 2251 O O . ALA A 1 289 ? 23.334 7.966 -22.356 1.00 50.31 289 ALA A O 1
ATOM 2252 N N . THR A 1 290 ? 22.566 5.891 -22.558 1.00 46.38 290 THR A N 1
ATOM 2253 C CA . THR A 1 290 ? 23.556 5.441 -23.540 1.00 46.38 290 THR A CA 1
ATOM 2254 C C . THR A 1 290 ? 22.968 5.516 -24.949 1.00 46.38 290 THR A C 1
ATOM 2256 O O . THR A 1 290 ? 21.769 5.326 -25.132 1.00 46.38 290 THR A O 1
ATOM 2259 N N . HIS A 1 291 ? 23.819 5.782 -25.947 1.00 43.72 291 HIS A N 1
ATOM 2260 C CA . HIS A 1 291 ? 23.461 6.066 -27.349 1.00 43.72 291 HIS A CA 1
ATOM 2261 C C . HIS A 1 291 ? 22.628 4.989 -28.076 1.00 43.72 291 HIS A C 1
ATOM 2263 O O . HIS A 1 291 ? 22.097 5.257 -29.152 1.00 43.72 291 HIS A O 1
ATOM 2269 N N . GLU A 1 292 ? 22.468 3.801 -27.495 1.00 55.56 292 GLU A N 1
ATOM 2270 C CA . GLU A 1 292 ? 21.606 2.741 -28.008 1.00 55.56 292 GLU A CA 1
ATOM 2271 C C . GLU A 1 292 ? 20.468 2.484 -27.012 1.00 55.56 292 GLU A C 1
ATOM 2273 O O . GLU A 1 292 ? 20.663 1.885 -25.954 1.00 55.56 292 GLU A O 1
ATOM 2278 N N . HIS A 1 293 ? 19.260 2.950 -27.343 1.00 65.44 293 HIS A N 1
ATOM 2279 C CA . HIS A 1 293 ? 18.042 2.706 -26.566 1.00 65.44 293 HIS A CA 1
ATOM 2280 C C . HIS A 1 293 ? 17.589 1.245 -26.726 1.00 65.44 293 HIS A C 1
ATOM 2282 O O . HIS A 1 293 ? 16.662 0.931 -27.481 1.00 65.44 293 HIS A O 1
ATOM 2288 N N . ARG A 1 294 ? 18.299 0.341 -26.046 1.00 73.00 294 ARG A N 1
ATOM 2289 C CA . ARG A 1 294 ? 18.037 -1.099 -26.017 1.00 73.00 294 ARG A CA 1
ATOM 2290 C C . ARG A 1 294 ? 17.267 -1.467 -24.753 1.00 73.00 294 ARG A C 1
ATOM 2292 O O . ARG A 1 294 ? 17.678 -1.104 -23.656 1.00 73.00 294 ARG A O 1
ATOM 2299 N N . MET A 1 295 ? 16.188 -2.228 -24.906 1.00 78.25 295 MET A N 1
ATOM 2300 C CA . MET A 1 295 ? 15.525 -2.916 -23.796 1.00 78.25 295 MET A CA 1
ATOM 2301 C C . MET A 1 295 ? 15.648 -4.417 -24.006 1.00 78.25 295 MET A C 1
ATOM 2303 O O . MET A 1 295 ? 15.488 -4.893 -25.129 1.00 78.25 295 MET A O 1
ATOM 2307 N N . ASP A 1 296 ? 15.961 -5.159 -22.950 1.00 85.38 296 ASP A N 1
ATOM 2308 C CA . ASP A 1 296 ? 15.878 -6.615 -22.991 1.00 85.38 296 ASP A CA 1
ATOM 2309 C C . ASP A 1 296 ? 14.413 -7.084 -22.958 1.00 85.38 296 ASP A C 1
ATOM 2311 O O . ASP A 1 296 ? 13.485 -6.304 -22.724 1.00 85.38 296 ASP A O 1
ATOM 2315 N N . ASN A 1 297 ? 14.188 -8.370 -23.236 1.00 86.31 297 ASN A N 1
ATOM 2316 C CA . ASN A 1 297 ? 12.834 -8.930 -23.272 1.00 86.31 297 ASN A CA 1
ATOM 2317 C C . ASN A 1 297 ? 12.084 -8.735 -21.941 1.00 86.31 297 ASN A C 1
ATOM 2319 O O . ASN A 1 297 ? 10.869 -8.544 -21.945 1.00 86.31 297 ASN A O 1
ATOM 2323 N N . VAL A 1 298 ? 12.799 -8.753 -20.812 1.00 88.06 298 VAL A N 1
ATOM 2324 C CA . VAL A 1 298 ? 12.224 -8.560 -19.474 1.00 88.06 298 VAL A CA 1
ATOM 2325 C C . VAL A 1 298 ? 11.796 -7.104 -19.273 1.00 88.06 298 VAL A C 1
ATOM 2327 O O . VAL A 1 298 ? 10.654 -6.857 -18.884 1.00 88.06 298 VAL A O 1
ATOM 2330 N N . ALA A 1 299 ? 12.638 -6.133 -19.627 1.00 87.62 299 ALA A N 1
ATOM 2331 C CA . ALA A 1 299 ? 12.310 -4.711 -19.602 1.00 87.62 299 ALA A CA 1
ATOM 2332 C C . ALA A 1 299 ? 11.158 -4.361 -20.561 1.00 87.62 299 ALA A C 1
ATOM 2334 O O . ALA A 1 299 ? 10.330 -3.506 -20.232 1.00 87.62 299 ALA A O 1
ATOM 2335 N N . CYS A 1 300 ? 11.047 -5.037 -21.712 1.00 88.19 300 CYS A N 1
ATOM 2336 C CA . CYS A 1 300 ? 9.885 -4.916 -22.596 1.00 88.19 300 CYS A CA 1
ATOM 2337 C C . CYS A 1 300 ? 8.597 -5.352 -21.882 1.00 88.19 300 CYS A C 1
ATOM 2339 O O . CYS A 1 300 ? 7.649 -4.566 -21.813 1.00 88.19 300 CYS A O 1
ATOM 2341 N N . VAL A 1 301 ? 8.585 -6.542 -21.270 1.00 91.69 301 VAL A N 1
ATOM 2342 C CA . VAL A 1 301 ? 7.424 -7.056 -20.519 1.00 91.69 301 VAL A CA 1
ATOM 2343 C C . VAL A 1 301 ? 7.061 -6.124 -19.361 1.00 91.69 301 VAL A C 1
ATOM 2345 O O . VAL A 1 301 ? 5.896 -5.745 -19.213 1.00 91.69 301 VAL A O 1
ATOM 2348 N N . MET A 1 302 ? 8.052 -5.658 -18.593 1.00 90.31 302 MET A N 1
ATOM 2349 C CA . MET A 1 302 ? 7.844 -4.668 -17.529 1.00 90.31 302 MET A CA 1
ATOM 2350 C C . MET A 1 302 ? 7.184 -3.389 -18.047 1.00 90.31 302 MET A C 1
ATOM 2352 O O . MET A 1 302 ? 6.366 -2.790 -17.357 1.00 90.31 302 MET A O 1
ATOM 2356 N N . SER A 1 303 ? 7.512 -2.998 -19.277 1.00 90.19 303 SER A N 1
ATOM 2357 C CA . SER A 1 303 ? 7.000 -1.804 -19.947 1.00 90.19 303 SER A CA 1
ATOM 2358 C C . SER A 1 303 ? 5.658 -2.010 -20.660 1.00 90.19 303 SER A C 1
ATOM 2360 O O . SER A 1 303 ? 5.183 -1.084 -21.317 1.00 90.19 303 SER A O 1
ATOM 2362 N N . GLY A 1 304 ? 5.012 -3.170 -20.505 1.00 90.12 304 GLY A N 1
ATOM 2363 C CA . GLY A 1 304 ? 3.712 -3.464 -21.122 1.00 90.12 304 GLY A CA 1
ATOM 2364 C C . GLY A 1 304 ? 3.819 -3.882 -22.587 1.00 90.12 304 GLY A C 1
ATOM 2365 O O . GLY A 1 304 ? 2.834 -3.834 -23.319 1.00 90.12 304 GLY A O 1
ATOM 2366 N N . MET A 1 305 ? 5.017 -4.272 -23.016 1.00 89.94 305 MET A N 1
ATOM 2367 C CA . MET A 1 305 ? 5.322 -4.662 -24.381 1.00 89.94 305 MET A CA 1
ATOM 2368 C C . MET A 1 305 ? 5.721 -6.137 -24.428 1.00 89.94 305 MET A C 1
ATOM 2370 O O . MET A 1 305 ? 6.788 -6.520 -23.952 1.00 89.94 305 MET A O 1
ATOM 2374 N N . ILE A 1 306 ? 4.872 -6.978 -25.010 1.00 90.38 306 ILE A N 1
ATOM 2375 C CA . ILE A 1 306 ? 5.098 -8.421 -25.091 1.00 90.38 306 ILE A CA 1
ATOM 2376 C C . ILE A 1 306 ? 5.871 -8.733 -26.379 1.00 90.38 306 ILE A C 1
ATOM 2378 O O . ILE A 1 306 ? 5.380 -8.430 -27.473 1.00 90.38 306 ILE A O 1
ATOM 2382 N N . PRO A 1 307 ? 7.068 -9.338 -26.289 1.00 86.38 307 PRO A N 1
ATOM 2383 C CA . PRO A 1 307 ? 7.835 -9.696 -27.471 1.00 86.38 307 PRO A CA 1
ATOM 2384 C C . PRO A 1 307 ? 7.213 -10.906 -28.182 1.00 86.38 307 PRO A C 1
ATOM 2386 O O . PRO A 1 307 ? 7.103 -11.994 -27.616 1.00 86.38 307 PRO A O 1
ATOM 2389 N N . LEU A 1 308 ? 6.816 -10.712 -29.442 1.00 83.38 308 LEU A N 1
ATOM 2390 C CA . LEU A 1 308 ? 6.420 -11.774 -30.367 1.00 83.38 308 LEU A CA 1
ATOM 2391 C C . LEU A 1 308 ? 7.637 -12.200 -31.209 1.00 83.38 308 LEU A C 1
ATOM 2393 O O . LEU A 1 308 ? 8.740 -11.669 -31.073 1.00 83.38 308 LEU A O 1
ATOM 2397 N N . MET A 1 309 ? 7.459 -13.183 -32.097 1.00 77.06 309 MET A N 1
ATOM 2398 C CA . MET A 1 309 ? 8.569 -13.728 -32.893 1.00 77.06 309 MET A CA 1
ATOM 2399 C C . MET A 1 309 ? 9.279 -12.674 -33.757 1.00 77.06 309 MET A C 1
ATOM 2401 O O . MET A 1 309 ? 10.508 -12.679 -33.837 1.00 77.06 309 MET A O 1
ATOM 2405 N N . HIS A 1 310 ? 8.540 -11.745 -34.358 1.00 75.06 310 HIS A N 1
ATOM 2406 C CA . HIS A 1 310 ? 9.119 -10.700 -35.212 1.00 75.06 310 HIS A CA 1
ATOM 2407 C C . HIS A 1 310 ? 8.682 -9.283 -34.840 1.00 75.06 310 HIS A C 1
ATOM 2409 O O . HIS A 1 310 ? 9.350 -8.331 -35.228 1.00 75.06 310 HIS A O 1
ATOM 2415 N N . ASP A 1 311 ? 7.618 -9.153 -34.050 1.00 82.81 311 ASP A N 1
ATOM 2416 C CA . ASP A 1 311 ? 7.014 -7.876 -33.690 1.00 82.81 311 ASP A CA 1
ATOM 2417 C C . ASP A 1 311 ? 6.946 -7.709 -32.166 1.00 82.81 311 ASP A C 1
ATOM 2419 O O . ASP A 1 311 ? 7.147 -8.656 -31.403 1.00 82.81 311 ASP A O 1
ATOM 2423 N N . LEU A 1 312 ? 6.613 -6.503 -31.712 1.00 85.88 312 LEU A N 1
ATOM 2424 C CA . LEU A 1 312 ? 6.352 -6.209 -30.304 1.00 85.88 312 LEU A CA 1
ATOM 2425 C C . LEU A 1 312 ? 4.873 -5.847 -30.133 1.00 85.88 312 LEU A C 1
ATOM 2427 O O . LEU A 1 312 ? 4.389 -4.948 -30.817 1.00 85.88 312 LEU A O 1
ATOM 2431 N N . PHE A 1 313 ? 4.146 -6.518 -29.245 1.00 88.69 313 PHE A N 1
ATOM 2432 C CA . PHE A 1 313 ? 2.758 -6.167 -28.942 1.00 88.69 313 PHE A CA 1
ATOM 2433 C C . PHE A 1 313 ? 2.699 -5.233 -27.736 1.00 88.69 313 PHE A C 1
ATOM 2435 O O . PHE A 1 313 ? 3.042 -5.636 -26.627 1.00 88.69 313 PHE A O 1
ATOM 2442 N N . ASP A 1 314 ? 2.272 -3.991 -27.944 1.00 88.06 314 ASP A N 1
ATOM 2443 C CA . ASP A 1 314 ? 2.029 -3.038 -26.864 1.00 88.06 314 ASP A CA 1
ATOM 2444 C C . ASP A 1 314 ? 0.608 -3.239 -26.328 1.00 88.06 314 ASP A C 1
ATOM 2446 O O . ASP A 1 314 ? -0.379 -2.933 -27.002 1.00 88.06 314 ASP A O 1
ATOM 2450 N N . VAL A 1 315 ? 0.515 -3.762 -25.104 1.00 88.75 315 VAL A N 1
ATOM 2451 C CA . VAL A 1 315 ? -0.753 -4.066 -24.429 1.00 88.75 315 VAL A CA 1
ATOM 2452 C C . VAL A 1 315 ? -1.552 -2.791 -24.150 1.00 88.75 315 VAL A C 1
ATOM 2454 O O . VAL A 1 315 ? -2.779 -2.825 -24.150 1.00 88.75 315 VAL A O 1
ATOM 2457 N N . LYS A 1 316 ? -0.882 -1.652 -23.953 1.00 85.69 316 LYS A N 1
ATOM 2458 C CA . LYS A 1 316 ? -1.522 -0.382 -23.584 1.00 85.69 316 LYS A CA 1
ATOM 2459 C C . LYS A 1 316 ? -2.172 0.295 -24.772 1.00 85.69 316 LYS A C 1
ATOM 2461 O O . LYS A 1 316 ? -3.259 0.849 -24.653 1.00 85.69 316 LYS A O 1
ATOM 2466 N N . LEU A 1 317 ? -1.469 0.282 -25.902 1.00 85.44 317 LEU A N 1
ATOM 2467 C CA . LEU A 1 317 ? -1.967 0.818 -27.166 1.00 85.44 317 LEU A CA 1
ATOM 2468 C C . LEU A 1 317 ? -2.822 -0.203 -27.923 1.00 85.44 317 LEU A C 1
ATOM 2470 O O . LEU A 1 317 ? -3.411 0.147 -28.943 1.00 85.44 317 LEU A O 1
ATOM 2474 N N . TRP A 1 318 ? -2.869 -1.451 -27.441 1.00 88.44 318 TRP A N 1
ATOM 2475 C CA . TRP A 1 318 ? -3.492 -2.589 -28.110 1.00 88.44 318 TRP A CA 1
ATOM 2476 C C . TRP A 1 318 ? -3.036 -2.703 -29.576 1.00 88.44 318 TRP A C 1
ATOM 2478 O O . TRP A 1 318 ? -3.834 -2.866 -30.501 1.00 88.44 318 TRP A O 1
ATOM 2488 N N . ALA A 1 319 ? -1.726 -2.550 -29.802 1.00 86.94 319 ALA A N 1
ATOM 2489 C CA . ALA A 1 319 ? -1.150 -2.389 -31.134 1.00 86.94 319 ALA A CA 1
ATOM 2490 C C . ALA A 1 319 ? 0.142 -3.194 -31.323 1.00 86.94 319 ALA A C 1
ATOM 2492 O O . ALA A 1 319 ? 0.954 -3.349 -30.413 1.00 86.94 319 ALA A O 1
ATOM 2493 N N . VAL A 1 320 ? 0.355 -3.677 -32.550 1.00 85.88 320 VAL A N 1
ATOM 2494 C CA . VAL A 1 320 ? 1.568 -4.406 -32.946 1.00 85.88 320 VAL A CA 1
ATOM 2495 C C . VAL A 1 320 ? 2.576 -3.443 -33.572 1.00 85.88 320 VAL A C 1
ATOM 2497 O O . VAL A 1 320 ? 2.293 -2.762 -34.561 1.00 85.88 320 VAL A O 1
ATOM 2500 N N . MET A 1 321 ? 3.783 -3.411 -33.021 1.00 78.69 321 MET A N 1
ATOM 2501 C CA . MET A 1 321 ? 4.868 -2.524 -33.417 1.00 78.69 321 MET A CA 1
ATOM 2502 C C . MET A 1 321 ? 5.851 -3.242 -34.342 1.00 78.69 321 MET A C 1
ATOM 2504 O O . MET A 1 321 ? 6.681 -4.036 -33.905 1.00 78.69 321 MET A O 1
ATOM 2508 N N . ARG A 1 322 ? 5.782 -2.899 -35.633 1.00 73.81 322 ARG A N 1
ATOM 2509 C CA . ARG A 1 322 ? 6.561 -3.533 -36.716 1.00 73.81 322 ARG A CA 1
ATOM 2510 C C . ARG A 1 322 ? 7.924 -2.890 -37.004 1.00 73.81 322 ARG A C 1
ATOM 2512 O O . ARG A 1 322 ? 8.675 -3.375 -37.837 1.00 73.81 322 ARG A O 1
ATOM 2519 N N . LYS A 1 323 ? 8.238 -1.751 -36.371 1.00 64.88 323 LYS A N 1
ATOM 2520 C CA . LYS A 1 323 ? 9.488 -0.986 -36.595 1.00 64.88 323 LYS A CA 1
ATOM 2521 C C . LYS A 1 323 ? 10.549 -1.215 -35.511 1.00 64.88 323 LYS A C 1
ATOM 2523 O O . LYS A 1 323 ? 11.446 -0.391 -35.364 1.00 64.88 323 LYS A O 1
ATOM 2528 N N . SER A 1 324 ? 10.425 -2.280 -34.723 1.00 70.62 324 SER A N 1
ATOM 2529 C CA . SER A 1 324 ? 11.414 -2.628 -33.700 1.00 70.62 324 SER A CA 1
ATOM 2530 C C . SER A 1 324 ? 12.443 -3.600 -34.277 1.00 70.62 324 SER A C 1
ATOM 2532 O O . SER A 1 324 ? 12.083 -4.517 -35.012 1.00 70.62 324 SER A O 1
ATOM 2534 N N . THR A 1 325 ? 13.727 -3.394 -33.977 1.00 75.94 325 THR A N 1
ATOM 2535 C CA . THR A 1 325 ? 14.783 -4.308 -34.434 1.00 75.94 325 THR A CA 1
ATOM 2536 C C . THR A 1 325 ? 15.079 -5.305 -33.321 1.00 75.94 325 THR A C 1
ATOM 2538 O O . THR A 1 325 ? 15.502 -4.921 -32.227 1.00 75.94 325 THR A O 1
ATOM 2541 N N . ARG A 1 326 ? 14.846 -6.595 -33.588 1.00 77.88 326 ARG A N 1
ATOM 2542 C CA . ARG A 1 326 ? 15.117 -7.677 -32.634 1.00 77.88 326 ARG A CA 1
ATOM 2543 C C . ARG A 1 326 ? 16.623 -7.916 -32.506 1.00 77.88 326 ARG A C 1
ATOM 2545 O O . ARG A 1 326 ? 17.331 -8.080 -33.494 1.00 77.88 326 ARG A O 1
ATOM 2552 N N . THR A 1 327 ? 17.094 -7.982 -31.271 1.00 76.88 327 THR A N 1
ATOM 2553 C CA . THR A 1 327 ? 18.450 -8.383 -30.874 1.00 76.88 327 THR A CA 1
ATOM 2554 C C . THR A 1 327 ? 18.387 -9.733 -30.139 1.00 76.88 327 THR A C 1
ATOM 2556 O O . THR A 1 327 ? 17.297 -10.157 -29.748 1.00 76.88 327 THR A O 1
ATOM 2559 N N . PRO A 1 328 ? 19.516 -10.434 -29.913 1.00 74.56 328 PRO A N 1
ATOM 2560 C CA . PRO A 1 328 ? 19.510 -11.744 -29.248 1.00 74.56 328 PRO A CA 1
ATOM 2561 C C . PRO A 1 328 ? 18.897 -11.732 -27.839 1.00 74.56 328 PRO A C 1
ATOM 2563 O O . PRO A 1 328 ? 18.357 -12.740 -27.396 1.00 74.56 328 PRO A O 1
ATOM 2566 N N . VAL A 1 329 ? 18.960 -10.586 -27.153 1.00 77.50 329 VAL A N 1
ATOM 2567 C CA . VAL A 1 329 ? 18.546 -10.427 -25.748 1.00 77.50 329 VAL A CA 1
ATOM 2568 C C . VAL A 1 329 ? 17.309 -9.517 -25.607 1.00 77.50 329 VAL A C 1
ATOM 2570 O O . VAL A 1 329 ? 16.698 -9.462 -24.542 1.00 77.50 329 VAL A O 1
ATOM 2573 N N . GLY A 1 330 ? 16.897 -8.812 -26.669 1.00 80.19 330 GLY A N 1
ATOM 2574 C CA . GLY A 1 330 ? 15.908 -7.734 -26.558 1.00 80.19 330 GLY A CA 1
ATOM 2575 C C . GLY A 1 330 ? 15.534 -7.032 -27.858 1.00 80.19 330 GLY A C 1
ATOM 2576 O O . GLY A 1 330 ? 15.723 -7.571 -28.945 1.00 80.19 330 GLY A O 1
ATOM 2577 N N . PHE A 1 331 ? 15.084 -5.784 -27.756 1.00 80.19 331 PHE A N 1
ATOM 2578 C CA . PHE A 1 331 ? 14.687 -4.934 -28.879 1.00 80.19 331 PHE A CA 1
ATOM 2579 C C . PHE A 1 331 ? 15.351 -3.557 -28.803 1.00 80.19 331 PHE A C 1
ATOM 2581 O O . PHE A 1 331 ? 15.553 -2.997 -27.721 1.00 80.19 331 PHE A O 1
ATOM 2588 N N . THR A 1 332 ? 15.678 -2.996 -29.965 1.00 77.31 332 THR A N 1
ATOM 2589 C CA . THR A 1 332 ? 16.089 -1.594 -30.100 1.00 77.31 332 THR A CA 1
ATOM 2590 C C . THR A 1 332 ? 14.981 -0.780 -30.755 1.00 77.31 332 THR A C 1
ATOM 2592 O O . THR A 1 332 ? 14.299 -1.236 -31.681 1.00 77.31 332 THR A O 1
ATOM 2595 N N . PHE A 1 333 ? 14.786 0.436 -30.245 1.00 72.06 333 PHE A N 1
ATOM 2596 C CA . PHE A 1 333 ? 13.721 1.330 -30.691 1.00 72.06 333 PHE A CA 1
ATOM 2597 C C . PHE A 1 333 ? 14.296 2.443 -31.570 1.00 72.06 333 PHE A C 1
ATOM 2599 O O . PHE A 1 333 ? 15.244 3.113 -31.154 1.00 72.06 333 PHE A O 1
ATOM 2606 N N . PRO A 1 334 ? 13.734 2.684 -32.769 1.00 65.81 334 PRO A N 1
ATOM 2607 C CA . PRO A 1 334 ? 14.194 3.764 -33.626 1.00 65.81 334 PRO A CA 1
ATOM 2608 C C . PRO A 1 334 ? 13.850 5.124 -33.013 1.00 65.81 334 PRO A C 1
ATOM 2610 O O . PRO A 1 334 ? 12.758 5.338 -32.478 1.00 65.81 334 PRO A O 1
ATOM 2613 N N . THR A 1 335 ? 14.774 6.074 -33.122 1.00 61.91 335 THR A N 1
ATOM 2614 C CA . THR A 1 335 ? 14.556 7.465 -32.720 1.00 61.91 335 THR A CA 1
ATOM 2615 C C . THR A 1 335 ? 13.604 8.132 -33.710 1.00 61.91 335 THR A C 1
ATOM 2617 O O . THR A 1 335 ? 13.912 8.278 -34.894 1.00 61.91 335 THR A O 1
ATOM 2620 N N . LEU A 1 336 ? 12.409 8.517 -33.249 1.00 57.22 336 LEU A N 1
ATOM 2621 C CA . LEU A 1 336 ? 11.432 9.210 -34.089 1.00 57.22 336 LEU A CA 1
ATOM 2622 C C . LEU A 1 336 ? 11.865 10.668 -34.287 1.00 57.22 336 LEU A C 1
ATOM 2624 O O . LEU A 1 336 ? 11.680 11.517 -33.418 1.00 57.22 336 LEU A O 1
ATOM 2628 N N . GLY A 1 337 ? 12.431 10.964 -35.456 1.00 51.56 337 GLY A N 1
ATOM 2629 C CA . GLY A 1 337 ? 12.650 12.334 -35.903 1.00 51.56 337 GLY A CA 1
ATOM 2630 C C . GLY A 1 337 ? 11.333 12.957 -36.360 1.00 51.56 337 GLY A C 1
ATOM 2631 O O . GLY A 1 337 ? 10.810 12.601 -37.417 1.00 51.56 337 GLY A O 1
ATOM 2632 N N . PHE A 1 338 ? 10.798 13.911 -35.599 1.00 52.84 338 PHE A N 1
ATOM 2633 C CA . PHE A 1 338 ? 9.712 14.758 -36.089 1.00 52.84 338 PHE A CA 1
ATOM 2634 C C . PHE A 1 338 ? 10.261 15.671 -37.191 1.00 52.84 338 PHE A C 1
ATOM 2636 O O . PHE A 1 338 ? 10.866 16.708 -36.916 1.00 52.84 338 PHE A O 1
ATOM 2643 N N . LYS A 1 339 ? 10.054 15.301 -38.462 1.00 49.25 339 LYS A N 1
ATOM 2644 C CA . LYS A 1 339 ? 10.219 16.248 -39.569 1.00 49.25 339 LYS A CA 1
ATOM 2645 C C . LYS A 1 339 ? 9.112 17.287 -39.443 1.00 49.25 339 LYS A C 1
ATOM 2647 O O . LYS A 1 339 ? 7.966 17.026 -39.801 1.00 49.25 339 LYS A O 1
ATOM 2652 N N . ARG A 1 340 ? 9.451 18.467 -38.923 1.00 47.72 340 ARG A N 1
ATOM 2653 C CA . ARG A 1 340 ? 8.578 19.637 -39.008 1.00 47.72 340 ARG A CA 1
ATOM 2654 C C . ARG A 1 340 ? 8.358 19.902 -40.496 1.00 47.72 340 ARG A C 1
ATOM 2656 O O . ARG A 1 340 ? 9.307 20.214 -41.211 1.00 47.72 340 ARG A O 1
ATOM 2663 N N . HIS A 1 341 ? 7.137 19.696 -40.977 1.00 43.75 341 HIS A N 1
ATOM 2664 C CA . HIS A 1 341 ? 6.773 20.110 -42.322 1.00 43.75 341 HIS A CA 1
ATOM 2665 C C . HIS A 1 341 ? 6.780 21.640 -42.305 1.00 43.75 341 HIS A C 1
ATOM 2667 O O . HIS A 1 341 ? 5.824 22.262 -41.849 1.00 43.75 341 HIS A O 1
ATOM 2673 N N . ASN A 1 342 ? 7.900 22.251 -42.701 1.00 48.03 342 ASN A N 1
ATOM 2674 C CA . ASN A 1 342 ? 7.895 23.656 -43.076 1.00 48.03 342 ASN A CA 1
ATOM 2675 C C . ASN A 1 342 ? 6.961 23.734 -44.281 1.00 48.03 342 ASN A C 1
ATOM 2677 O O . ASN A 1 342 ? 7.354 23.365 -45.386 1.00 48.03 342 ASN A O 1
ATOM 2681 N N . GLN A 1 343 ? 5.710 24.141 -44.050 1.00 46.66 343 GLN A N 1
ATOM 2682 C CA . GLN A 1 343 ? 4.873 24.646 -45.127 1.00 46.66 343 GLN A CA 1
ATOM 2683 C C . GLN A 1 343 ? 5.723 25.686 -45.851 1.00 46.66 343 GLN A C 1
ATOM 2685 O O . GLN A 1 343 ? 6.231 26.622 -45.228 1.00 46.66 343 GLN A O 1
ATOM 2690 N N . GLY A 1 344 ? 5.981 25.421 -47.132 1.00 42.72 344 GLY A N 1
ATOM 2691 C CA . GLY A 1 344 ? 6.736 26.317 -47.985 1.00 42.72 344 GLY A CA 1
ATOM 2692 C C . GLY A 1 344 ? 6.187 27.727 -47.841 1.00 42.72 344 GLY A C 1
ATOM 2693 O O . GLY A 1 344 ? 4.981 27.919 -47.685 1.00 42.72 344 GLY A O 1
ATOM 2694 N N . ALA A 1 345 ? 7.095 28.698 -47.860 1.00 44.78 345 ALA A N 1
ATOM 2695 C CA . ALA A 1 345 ? 6.742 30.091 -48.032 1.00 44.78 345 ALA A CA 1
ATOM 2696 C C . ALA A 1 345 ? 5.676 30.192 -49.133 1.00 44.78 345 ALA A C 1
ATOM 2698 O O . ALA A 1 345 ? 5.954 29.881 -50.293 1.00 44.78 345 ALA A O 1
ATOM 2699 N N . LEU A 1 346 ? 4.453 30.592 -48.771 1.00 48.38 346 LEU A N 1
ATOM 2700 C CA . LEU A 1 346 ? 3.567 31.171 -49.766 1.00 48.38 346 LEU A CA 1
ATOM 2701 C C . LEU A 1 346 ? 4.329 32.366 -50.356 1.00 48.38 346 LEU A C 1
ATOM 2703 O O . LEU A 1 346 ? 4.868 33.160 -49.577 1.00 48.38 346 LEU A O 1
ATOM 2707 N N . PRO A 1 347 ? 4.425 32.506 -51.689 1.00 44.88 347 PRO A N 1
ATOM 2708 C CA . PRO A 1 347 ? 4.988 33.710 -52.272 1.00 44.88 347 PRO A CA 1
ATOM 2709 C C . PRO A 1 347 ? 4.138 34.887 -51.787 1.00 44.88 347 PRO A C 1
ATOM 2711 O O . PRO A 1 347 ? 2.936 34.947 -52.045 1.00 44.88 347 PRO A O 1
ATOM 2714 N N . GLY A 1 348 ? 4.753 35.778 -51.007 1.00 52.22 348 GLY A N 1
ATOM 2715 C CA . GLY A 1 348 ? 4.111 37.015 -50.580 1.00 52.22 348 GLY A CA 1
ATOM 2716 C C . GLY A 1 348 ? 3.689 37.839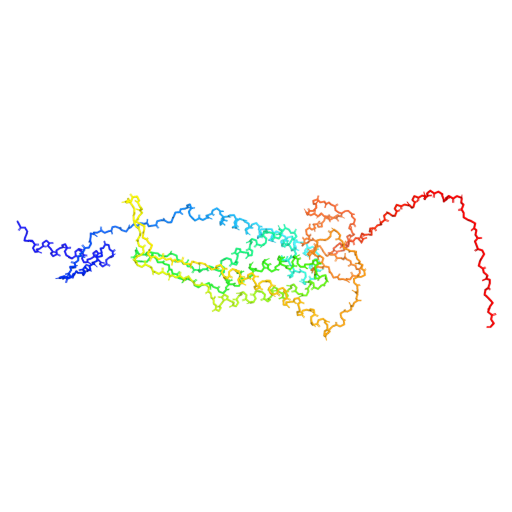 -51.801 1.00 52.22 348 GLY A C 1
ATOM 2717 O O . GLY A 1 348 ? 4.314 37.722 -52.860 1.00 52.22 348 GLY A O 1
ATOM 2718 N N . PRO A 1 349 ? 2.630 38.657 -51.691 1.00 51.41 349 PRO A N 1
ATOM 2719 C CA . PRO A 1 349 ? 2.201 39.504 -52.796 1.00 51.41 349 PRO A CA 1
ATOM 2720 C C . PRO A 1 349 ? 3.337 40.466 -53.193 1.00 51.41 349 PRO A C 1
ATOM 2722 O O . PRO A 1 349 ? 4.110 40.887 -52.325 1.00 51.41 349 PRO A O 1
ATOM 2725 N N . PRO A 1 350 ? 3.477 40.806 -54.488 1.00 50.12 350 PRO A N 1
ATOM 2726 C CA . PRO A 1 350 ? 4.557 41.669 -54.947 1.00 50.12 350 PRO A CA 1
ATOM 2727 C C . PRO A 1 350 ? 4.459 43.059 -54.293 1.00 50.12 350 PRO A C 1
ATOM 2729 O O . PRO A 1 350 ? 3.351 43.567 -54.096 1.00 50.12 350 PRO A O 1
ATOM 2732 N N . PRO A 1 351 ? 5.597 43.689 -53.948 1.00 50.47 351 PRO A N 1
ATOM 2733 C CA . PRO A 1 351 ? 5.598 44.996 -53.306 1.00 50.47 351 PRO A CA 1
ATOM 2734 C C . PRO A 1 351 ? 5.095 46.083 -54.271 1.00 50.47 351 PRO A C 1
ATOM 2736 O O . PRO A 1 351 ? 5.379 46.018 -55.471 1.00 50.47 351 PRO A O 1
ATOM 2739 N N . PRO A 1 352 ? 4.377 47.106 -53.772 1.00 40.66 352 PRO A N 1
ATOM 2740 C CA . PRO A 1 352 ? 3.900 48.200 -54.602 1.00 40.66 352 PRO A CA 1
ATOM 2741 C C . PRO A 1 352 ? 5.076 49.015 -55.150 1.00 40.66 352 PRO A C 1
ATOM 2743 O O . PRO A 1 352 ? 5.979 49.436 -54.423 1.00 40.66 352 PRO A O 1
ATOM 2746 N N . SER A 1 353 ? 5.047 49.251 -56.459 1.00 48.03 353 SER A N 1
ATOM 2747 C CA . SER A 1 353 ? 5.945 50.156 -57.161 1.00 48.03 353 SER A CA 1
ATOM 2748 C C . SER A 1 353 ? 5.686 51.579 -56.684 1.00 48.03 353 SER A C 1
ATOM 2750 O O . SER A 1 353 ? 4.696 52.158 -57.096 1.00 48.03 353 SER A O 1
ATOM 2752 N N . HIS A 1 354 ? 6.520 52.109 -55.794 1.00 48.00 354 HIS A N 1
ATOM 2753 C CA . HIS A 1 354 ? 6.884 53.529 -55.693 1.00 48.00 354 HIS A CA 1
ATOM 2754 C C . HIS A 1 354 ? 7.711 53.720 -54.423 1.00 48.00 354 HIS A C 1
ATOM 2756 O O . HIS A 1 354 ? 7.166 54.081 -53.394 1.00 48.00 354 HIS A O 1
ATOM 2762 N N . PHE A 1 355 ? 9.027 53.514 -54.490 1.00 36.88 355 PHE A N 1
ATOM 2763 C CA . PHE A 1 355 ? 9.963 54.248 -53.635 1.00 36.88 355 PHE A CA 1
ATOM 2764 C C . PHE A 1 355 ? 11.323 54.341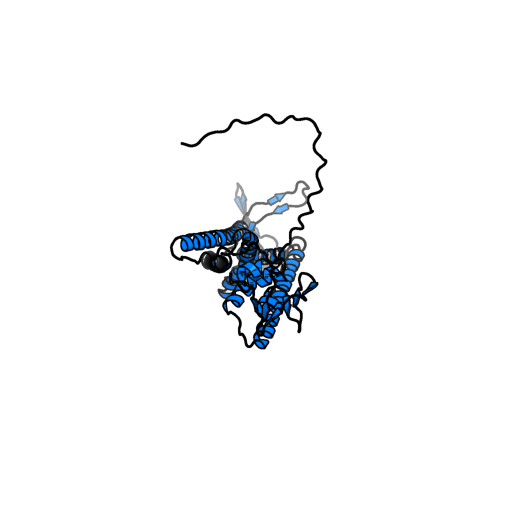 -54.335 1.00 36.88 355 PHE A C 1
ATOM 2766 O O . PHE A 1 355 ? 11.965 53.345 -54.654 1.00 36.88 355 PHE A O 1
ATOM 2773 N N . VAL A 1 356 ? 11.706 55.581 -54.630 1.00 45.78 356 VAL A N 1
ATOM 2774 C CA . VAL A 1 356 ? 12.958 55.999 -55.270 1.00 45.78 356 VAL A CA 1
ATOM 2775 C C . VAL A 1 356 ? 14.141 55.703 -54.330 1.00 45.78 356 VAL A C 1
ATOM 2777 O O . VAL A 1 356 ? 14.044 56.024 -53.143 1.00 45.78 356 VAL A O 1
ATOM 2780 N N . PRO A 1 357 ? 15.267 55.135 -54.803 1.00 40.12 357 PRO A N 1
ATOM 2781 C CA . PRO A 1 357 ? 16.423 54.881 -53.950 1.00 40.12 357 PRO A CA 1
ATOM 2782 C C . PRO A 1 357 ? 17.189 56.179 -53.658 1.00 40.12 357 PRO A C 1
ATOM 2784 O O . PRO A 1 357 ? 17.593 56.909 -54.562 1.00 40.12 357 PRO A O 1
ATOM 2787 N N . ARG A 1 358 ? 17.412 56.464 -52.370 1.00 36.44 358 ARG A N 1
ATOM 2788 C CA . ARG A 1 358 ? 18.261 57.566 -51.898 1.00 36.44 358 ARG A CA 1
ATOM 2789 C C . ARG A 1 358 ? 19.710 57.071 -51.812 1.00 36.44 358 ARG A C 1
ATOM 2791 O O . ARG A 1 358 ? 19.999 56.154 -51.050 1.00 36.44 358 ARG A O 1
ATOM 2798 N N . HIS A 1 359 ? 20.601 57.676 -52.596 1.00 38.94 359 HIS A N 1
ATOM 2799 C CA . HIS A 1 359 ? 22.047 57.427 -52.583 1.00 38.94 359 HIS A CA 1
ATOM 2800 C C . HIS A 1 359 ? 22.656 57.565 -51.173 1.00 38.94 359 HIS A C 1
ATOM 2802 O O . HIS A 1 359 ? 22.470 58.587 -50.512 1.00 38.94 359 HIS A O 1
ATOM 2808 N N . GLN A 1 360 ? 23.441 56.570 -50.747 1.00 38.56 360 GLN A N 1
ATOM 2809 C CA . GLN A 1 360 ? 24.402 56.687 -49.642 1.00 38.56 360 GLN A CA 1
ATOM 2810 C C . GLN A 1 360 ? 25.791 57.057 -50.197 1.00 38.56 360 GLN A C 1
ATOM 2812 O O . GLN A 1 360 ? 26.201 56.479 -51.206 1.00 38.56 360 GLN A O 1
ATOM 2817 N N . PRO A 1 361 ? 26.533 57.990 -49.572 1.00 40.41 361 PRO A N 1
ATOM 2818 C CA . PRO A 1 361 ? 27.878 58.345 -50.005 1.00 40.41 361 PRO A CA 1
ATOM 2819 C C . PRO A 1 361 ? 28.949 57.398 -49.440 1.00 40.41 361 PRO A C 1
ATOM 2821 O O . PRO A 1 361 ? 28.883 56.948 -48.296 1.00 40.41 361 PRO A O 1
ATOM 2824 N N . HIS A 1 362 ? 29.958 57.146 -50.277 1.00 39.97 362 HIS A N 1
ATOM 2825 C CA . HIS A 1 362 ? 31.194 56.415 -49.996 1.00 39.97 362 HIS A CA 1
ATOM 2826 C C . HIS A 1 362 ? 31.924 56.909 -48.736 1.00 39.97 362 HIS A C 1
ATOM 2828 O O . HIS A 1 362 ? 32.202 58.101 -48.602 1.00 39.97 362 HIS A O 1
ATOM 2834 N N . ARG A 1 363 ? 32.356 55.970 -47.884 1.00 37.38 363 ARG A N 1
ATOM 2835 C CA . ARG A 1 363 ? 33.401 56.187 -46.876 1.00 37.38 363 ARG A CA 1
ATOM 2836 C C . ARG A 1 363 ? 34.707 55.584 -47.405 1.00 37.38 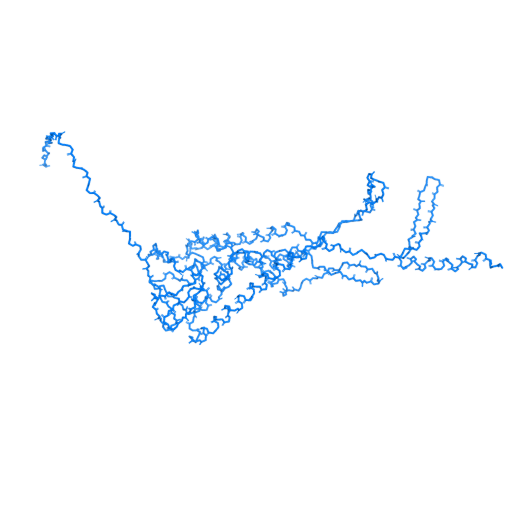363 ARG A C 1
ATOM 2838 O O . ARG A 1 363 ? 34.721 54.420 -47.791 1.00 37.38 363 ARG A O 1
ATOM 2845 N N . ARG A 1 364 ? 35.749 56.415 -47.507 1.00 36.84 364 ARG A N 1
ATOM 2846 C CA . ARG A 1 364 ? 37.127 56.031 -47.850 1.00 36.84 364 ARG A CA 1
ATOM 2847 C C . ARG A 1 364 ? 37.841 55.564 -46.584 1.00 36.84 364 ARG A C 1
ATOM 2849 O O . ARG A 1 364 ? 37.746 56.256 -45.571 1.00 36.84 364 ARG A O 1
ATOM 2856 N N . ASP A 1 365 ? 38.572 54.463 -46.696 1.00 40.94 365 ASP A N 1
ATOM 2857 C CA . ASP A 1 365 ? 39.594 54.052 -45.736 1.00 40.94 365 ASP A CA 1
ATOM 2858 C C . ASP A 1 365 ? 40.934 54.707 -46.112 1.00 40.94 365 ASP A C 1
ATOM 2860 O O . ASP A 1 365 ? 41.269 54.817 -47.298 1.00 40.94 365 ASP A O 1
ATOM 2864 N N . ALA A 1 366 ? 41.665 55.159 -45.094 1.00 40.44 366 ALA A N 1
ATOM 2865 C CA . ALA A 1 366 ? 43.081 55.509 -45.111 1.00 40.44 366 ALA A CA 1
ATOM 2866 C C . ALA A 1 366 ? 43.727 54.873 -43.879 1.00 40.44 366 ALA A C 1
ATOM 2868 O O . ALA A 1 366 ? 43.051 54.883 -42.820 1.00 40.44 366 ALA A O 1
#

Secondary structure (DSSP, 8-state):
---HHHHHHHHHHHHHHHHHTTSS-EEEEEETTEEEEEEPPP-PPP--PPPTTTS-HHHHHHHHHHHHHHHHHHHHHHHHHHHHHHHTTT-S-HHHHHTHHHHHIIIII-HHHHHHHHHHHHHHHTB--EEEEEETTEEEEEE-PPPHHHHHHHHHHHHHHHHHHHHHHTTTSTTTHHHHHHHHHHHHHHHHHHHHHHS----EEEEEEEEEEE-TTSS-EEEEEEEEE-B-HHHHHHHHHHHHHHHHHHHHHHHHHHHHH--------S-----TTS-HHHHHHT--SSSS-EEEHHHHHHTTEEE-SSSEEETTTTEEETTPEE-SSEEE---------------PPPPPS--PPPPPPPPPP-